Protein AF-K7ADF3-F1 (afdb_monomer)

Foldseek 3Di:
DVLLVVLLVLLVVLCVVVVVQPALVLLSVLVNVLSVVLVVCVVLCPDPVNVVVLLVVLLVLLVVLLVVLVPDPCSVLLVVLSVLVVVLQVVCVVVVHDDDSLSSLSNSLSSLSVSLVCLVCVQVVCCVPPVPRGDDDPLSVVVNVLSVVVNVLSSVVSVQVSCCPVVVDPDCPSVVCVVVVVSVSSVVNSVSSVVSSVVVVVVVVVVD

Nearest PDB structures (foldseek):
  7u8r-assembly1_h  TM=3.986E-01  e=3.528E+00  Sus scrofa
  7xgg-assembly2_D  TM=2.690E-01  e=1.342E+00  synthetic construct
  6wm3-assembly1_3  TM=3.545E-01  e=3.886E+00  Homo sapiens
  7uwa-assembly1_i  TM=3.725E-01  e=9.276E+00  Citrus x limon

Structure (mmCIF, N/CA/C/O backbone):
data_AF-K7ADF3-F1
#
_entry.id   AF-K7ADF3-F1
#
loop_
_atom_site.group_PDB
_atom_site.id
_atom_site.type_symbol
_atom_site.label_atom_id
_atom_site.label_alt_id
_atom_site.label_comp_id
_atom_site.label_asym_id
_atom_site.label_entity_id
_atom_site.label_seq_id
_atom_site.pdbx_PDB_ins_code
_atom_site.Cartn_x
_atom_site.Cartn_y
_atom_site.Cartn_z
_atom_site.occupancy
_atom_site.B_iso_or_equiv
_atom_site.auth_seq_id
_atom_site.auth_comp_id
_atom_site.auth_asym_id
_atom_site.auth_atom_id
_atom_site.pdbx_PDB_model_num
ATOM 1 N N . MET A 1 1 ? -8.440 14.113 -5.138 1.00 63.88 1 MET A N 1
ATOM 2 C CA . MET A 1 1 ? -8.307 15.072 -4.019 1.00 63.88 1 MET A CA 1
ATOM 3 C C . MET A 1 1 ? -9.584 15.290 -3.208 1.00 63.88 1 MET A C 1
ATOM 5 O O . MET A 1 1 ? -9.511 15.210 -1.993 1.00 63.88 1 MET A O 1
ATOM 9 N N . LEU A 1 2 ? -10.753 15.613 -3.792 1.00 83.56 2 LEU A N 1
ATOM 10 C CA . LEU A 1 2 ? -11.965 15.831 -2.970 1.00 83.56 2 LEU A CA 1
ATOM 11 C C . LEU A 1 2 ? -12.416 14.547 -2.250 1.00 83.56 2 LEU A C 1
ATOM 13 O O . LEU A 1 2 ? -12.755 14.582 -1.073 1.00 83.56 2 LEU A O 1
ATOM 17 N N . PHE A 1 3 ? -12.378 13.416 -2.954 1.00 84.12 3 PHE A N 1
ATOM 18 C CA . PHE A 1 3 ? -12.797 12.127 -2.414 1.00 84.12 3 PHE A CA 1
ATOM 19 C C . PHE A 1 3 ? -11.908 11.640 -1.258 1.00 84.12 3 PHE A C 1
ATOM 21 O O . PHE A 1 3 ? -12.444 11.246 -0.226 1.00 84.12 3 PHE A O 1
ATOM 28 N N . GLU A 1 4 ? -10.576 11.723 -1.373 1.00 82.62 4 GLU A N 1
ATOM 29 C CA . GLU A 1 4 ? -9.681 11.320 -0.274 1.00 82.62 4 GLU A CA 1
ATOM 30 C C . GLU A 1 4 ? -9.882 12.193 0.972 1.00 82.62 4 GLU A C 1
ATOM 32 O O . GLU A 1 4 ? -9.962 11.674 2.084 1.00 82.62 4 GLU A O 1
ATOM 37 N N . LYS A 1 5 ? -10.099 13.504 0.794 1.00 86.19 5 LYS A N 1
ATOM 38 C CA . LYS A 1 5 ? -10.436 14.416 1.899 1.00 86.19 5 LYS A CA 1
ATOM 39 C C . LYS A 1 5 ? -11.741 14.033 2.592 1.00 86.19 5 LYS A C 1
ATOM 41 O O . LYS A 1 5 ? -11.804 14.062 3.817 1.00 86.19 5 LYS A O 1
ATOM 46 N N . ILE A 1 6 ? -12.773 13.657 1.830 1.00 88.12 6 ILE A N 1
ATOM 47 C CA . ILE A 1 6 ? -14.045 13.172 2.390 1.00 88.12 6 ILE A CA 1
ATOM 48 C C . ILE A 1 6 ? -13.822 11.864 3.156 1.00 88.12 6 ILE A C 1
ATOM 50 O O . ILE A 1 6 ? -14.335 11.713 4.262 1.00 88.12 6 ILE A O 1
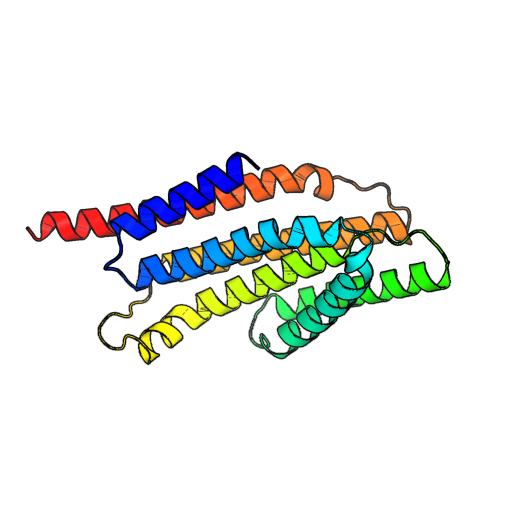ATOM 54 N N . TYR A 1 7 ? -13.031 10.942 2.606 1.00 88.69 7 TYR A N 1
ATOM 55 C CA . TYR A 1 7 ? -12.688 9.685 3.268 1.00 88.69 7 TYR A CA 1
ATOM 56 C C . TYR A 1 7 ? -11.953 9.915 4.597 1.00 88.69 7 TYR A C 1
ATOM 58 O O . TYR A 1 7 ? -12.350 9.367 5.624 1.00 88.69 7 TYR A O 1
ATOM 66 N N . LEU A 1 8 ? -10.930 10.773 4.614 1.00 89.38 8 LEU A N 1
ATOM 67 C CA . LEU A 1 8 ? -10.202 11.131 5.833 1.00 89.38 8 LEU A CA 1
ATOM 68 C C . LEU A 1 8 ? -11.095 11.851 6.851 1.00 89.38 8 LEU A C 1
ATOM 70 O O . LEU A 1 8 ? -11.026 11.545 8.041 1.00 89.38 8 LEU A O 1
ATOM 74 N N . ALA A 1 9 ? -11.965 12.759 6.401 1.00 90.50 9 ALA A N 1
ATOM 75 C CA . ALA A 1 9 ? -12.929 13.429 7.270 1.00 90.50 9 ALA A CA 1
ATOM 76 C C . ALA A 1 9 ? -13.917 12.434 7.897 1.00 90.50 9 ALA A C 1
ATOM 78 O O . ALA A 1 9 ? -14.196 12.518 9.092 1.00 90.50 9 ALA A O 1
ATOM 79 N N . LEU A 1 10 ? -14.396 11.456 7.122 1.00 92.69 10 LEU A N 1
ATOM 80 C CA . LEU A 1 10 ? -15.260 10.384 7.610 1.00 92.69 10 LEU A CA 1
ATOM 81 C C . LEU A 1 10 ? -14.549 9.534 8.666 1.00 92.69 10 LEU A C 1
ATOM 83 O O . LEU A 1 10 ? -15.097 9.304 9.742 1.00 92.69 10 LEU A O 1
ATOM 87 N N . LEU A 1 11 ? -13.324 9.090 8.377 1.00 91.31 11 LEU A N 1
ATOM 88 C CA . LEU A 1 11 ? -12.507 8.343 9.329 1.00 91.31 11 LEU A CA 1
ATOM 89 C C . LEU A 1 11 ? -12.287 9.141 10.620 1.00 91.31 11 LEU A C 1
ATOM 91 O O . LEU A 1 11 ? -12.466 8.599 11.709 1.00 91.31 11 LEU A O 1
ATOM 95 N N . GLY A 1 12 ? -11.967 10.432 10.508 1.00 90.25 12 GLY A N 1
ATOM 96 C CA . GLY A 1 12 ? -11.811 11.333 11.649 1.00 90.25 12 G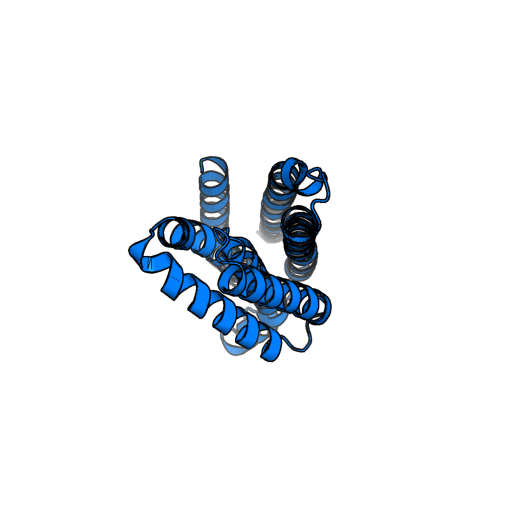LY A CA 1
ATOM 97 C C . GLY A 1 12 ? -13.093 11.466 12.471 1.00 90.25 12 GLY A C 1
ATOM 98 O O . GLY A 1 12 ? -13.055 11.342 13.693 1.00 90.25 12 GLY A O 1
ATOM 99 N N . PHE A 1 13 ? -14.240 11.636 11.813 1.00 91.38 13 PHE A N 1
ATOM 100 C CA . PHE A 1 13 ? -15.541 11.699 12.475 1.00 91.38 13 PHE A CA 1
ATOM 101 C C . PHE A 1 13 ? -15.851 10.417 13.258 1.00 91.38 13 PHE A C 1
ATOM 103 O O . PHE A 1 13 ? -16.200 10.482 14.437 1.00 91.38 13 PHE A O 1
ATOM 110 N N . VAL A 1 14 ? -15.657 9.243 12.646 1.00 90.88 14 VAL A N 1
ATOM 111 C CA . VAL A 1 14 ? -15.856 7.957 13.331 1.00 90.88 14 VAL A CA 1
ATOM 112 C C . VAL A 1 14 ? -14.862 7.800 14.488 1.00 90.88 14 VAL A C 1
ATOM 114 O O . VAL A 1 14 ? -15.259 7.393 15.576 1.00 90.88 14 VAL A O 1
ATOM 117 N N . ALA A 1 15 ? -13.593 8.177 14.317 1.00 91.12 15 ALA A N 1
ATOM 118 C CA . ALA A 1 15 ? -12.607 8.106 15.396 1.00 91.12 15 ALA A CA 1
ATOM 119 C C . ALA A 1 15 ? -13.001 8.964 16.606 1.00 91.12 15 ALA A C 1
ATOM 121 O O . ALA A 1 15 ? -12.841 8.519 17.739 1.00 91.12 15 ALA A O 1
ATOM 122 N N . VAL A 1 16 ? -13.556 10.160 16.383 1.00 91.56 16 VAL A N 1
ATOM 123 C CA . VAL A 1 16 ? -14.045 11.035 17.460 1.00 91.56 16 VAL A CA 1
ATOM 124 C C . VAL A 1 16 ? -15.249 10.415 18.173 1.00 91.56 16 VAL A C 1
ATOM 126 O O . VAL A 1 16 ? -15.272 10.381 19.403 1.00 91.56 16 VAL A O 1
ATOM 129 N N . LEU A 1 17 ? -16.219 9.871 17.429 1.00 90.12 17 LEU A N 1
ATOM 130 C CA . LEU A 1 17 ? -17.393 9.210 18.017 1.00 90.12 17 LEU A CA 1
ATOM 131 C C . LEU A 1 17 ? -17.019 8.008 18.893 1.00 90.12 17 LEU A C 1
ATOM 133 O O . LEU A 1 17 ? -17.638 7.776 19.930 1.00 90.12 17 LEU A O 1
ATOM 137 N N . PHE A 1 18 ? -15.996 7.255 18.489 1.00 90.38 18 PHE A N 1
ATOM 138 C CA . PHE A 1 18 ? -15.556 6.036 19.165 1.00 90.38 18 PHE A CA 1
ATOM 139 C C . PHE A 1 18 ? -14.197 6.192 19.847 1.00 90.38 18 PHE A C 1
ATOM 141 O O . PHE A 1 18 ? -13.483 5.208 20.006 1.00 90.38 18 PHE A O 1
ATOM 148 N N . ILE A 1 19 ? -13.842 7.395 20.310 1.00 88.25 19 ILE A N 1
ATOM 149 C CA . ILE A 1 19 ? -12.509 7.686 20.872 1.00 88.25 19 ILE A CA 1
ATOM 150 C C . ILE A 1 19 ? -12.116 6.779 22.053 1.00 88.25 19 ILE A C 1
ATOM 152 O O . ILE A 1 19 ? -10.936 6.581 22.328 1.00 88.25 19 ILE A O 1
ATOM 156 N N . ARG A 1 20 ? -13.108 6.207 22.749 1.00 87.44 20 ARG A N 1
ATOM 157 C CA . ARG A 1 20 ? -12.916 5.261 23.860 1.00 87.44 20 ARG A CA 1
ATOM 158 C C . ARG A 1 20 ? -12.750 3.802 23.414 1.00 87.44 20 ARG A C 1
ATOM 160 O O . ARG A 1 20 ? -12.335 2.982 24.224 1.00 87.44 20 ARG A O 1
ATOM 167 N N . ASP A 1 21 ? -13.076 3.459 22.167 1.00 90.75 21 ASP A N 1
ATOM 168 C CA . ASP A 1 21 ? -12.886 2.115 21.615 1.00 90.75 21 ASP A CA 1
ATOM 169 C C . ASP A 1 21 ? -11.530 2.023 20.908 1.00 90.75 21 ASP A C 1
ATOM 171 O O . ASP A 1 21 ? -11.392 2.300 19.713 1.00 90.75 21 ASP A O 1
ATOM 175 N N . ILE A 1 22 ? -10.513 1.590 21.656 1.00 91.38 22 ILE A N 1
ATOM 176 C CA . ILE A 1 22 ? -9.141 1.474 21.151 1.00 91.38 22 ILE A CA 1
ATOM 177 C C . ILE A 1 22 ? -9.031 0.541 19.934 1.00 91.38 22 ILE A C 1
ATOM 179 O O . ILE A 1 22 ? -8.132 0.697 19.103 1.00 91.38 22 ILE A O 1
ATOM 183 N N . ASN A 1 23 ? -9.950 -0.419 19.784 1.00 92.56 23 ASN A N 1
ATOM 184 C CA . ASN A 1 23 ? -9.909 -1.376 18.685 1.00 92.56 23 ASN A CA 1
ATOM 185 C C . ASN A 1 23 ? -10.346 -0.729 17.376 1.00 92.56 23 ASN A C 1
ATOM 187 O O . ASN A 1 23 ? -9.664 -0.891 16.367 1.00 92.56 23 ASN A O 1
ATOM 191 N N . LEU A 1 24 ? -11.436 0.042 17.395 1.00 92.75 24 LEU A N 1
ATOM 192 C CA . LEU A 1 24 ? -11.869 0.773 16.207 1.00 92.75 24 LEU A CA 1
ATOM 193 C C . LEU A 1 24 ? -10.914 1.930 15.888 1.00 92.75 24 LEU A C 1
ATOM 195 O O . LEU A 1 24 ? -10.526 2.103 14.733 1.00 92.75 24 LEU A O 1
ATOM 199 N N . VAL A 1 25 ? -10.475 2.675 16.907 1.00 93.62 25 VAL A N 1
ATOM 200 C CA . VAL A 1 25 ? -9.533 3.791 16.734 1.00 93.62 25 VAL A CA 1
ATOM 201 C C . VAL A 1 25 ? -8.220 3.315 16.118 1.00 93.62 25 VAL A C 1
ATOM 203 O O . VAL A 1 25 ? -7.739 3.935 15.176 1.00 93.62 25 VAL A O 1
ATOM 206 N N . SER A 1 26 ? -7.655 2.192 16.572 1.00 93.88 26 SER A N 1
ATOM 207 C CA . SER A 1 26 ? -6.409 1.666 15.994 1.00 93.88 26 SER A CA 1
ATOM 208 C C . SER A 1 26 ? -6.551 1.275 14.518 1.00 93.88 26 SER A C 1
ATOM 210 O O . SER A 1 26 ? -5.652 1.568 13.731 1.00 93.88 26 SER A O 1
ATOM 212 N N . ILE A 1 27 ? -7.686 0.697 14.106 1.00 94.50 27 ILE A N 1
ATOM 213 C CA . ILE A 1 27 ? -7.974 0.418 12.686 1.00 94.50 27 ILE A CA 1
ATOM 214 C C . ILE A 1 27 ? -8.036 1.714 11.871 1.00 94.50 27 ILE A C 1
ATOM 216 O O . ILE A 1 27 ? -7.469 1.796 10.775 1.00 94.50 27 ILE A O 1
ATOM 220 N N . ILE A 1 28 ? -8.708 2.734 12.409 1.00 94.44 28 ILE A N 1
ATOM 221 C CA . ILE A 1 28 ? -8.820 4.037 11.756 1.00 94.44 28 ILE A CA 1
ATOM 222 C C . ILE A 1 28 ? -7.444 4.690 11.628 1.00 94.44 28 ILE A C 1
ATOM 224 O O . ILE A 1 28 ? -7.113 5.178 10.553 1.00 94.44 28 ILE A O 1
ATOM 228 N N . VAL A 1 29 ? -6.614 4.644 12.673 1.00 95.00 29 VAL A N 1
ATOM 229 C CA . VAL A 1 29 ? -5.247 5.182 12.650 1.00 95.00 29 VAL A CA 1
ATOM 230 C C . VAL A 1 29 ? -4.405 4.490 11.581 1.00 95.00 29 VAL A C 1
ATOM 232 O O . VAL A 1 29 ? -3.752 5.180 10.800 1.00 95.00 29 VAL A O 1
ATOM 235 N N . ILE A 1 30 ? -4.448 3.155 11.484 1.00 95.19 30 ILE A N 1
ATOM 236 C CA . ILE A 1 30 ? -3.725 2.405 10.442 1.00 95.19 30 ILE A CA 1
ATOM 237 C C . ILE A 1 30 ? -4.173 2.864 9.044 1.00 95.19 30 ILE A C 1
ATOM 239 O O . ILE A 1 30 ? -3.342 3.184 8.193 1.00 95.19 30 ILE A O 1
ATOM 243 N N . SER A 1 31 ? -5.486 2.951 8.823 1.00 93.56 31 SER A N 1
ATOM 244 C CA . SER A 1 31 ? -6.073 3.306 7.524 1.00 93.56 31 SER A CA 1
ATOM 245 C C . SER A 1 31 ? -5.806 4.765 7.132 1.00 93.56 31 SER A C 1
ATOM 247 O O . SER A 1 31 ? -5.443 5.051 5.991 1.00 93.56 31 SER A O 1
ATOM 249 N N . ALA A 1 32 ? -5.949 5.693 8.081 1.00 93.69 32 ALA A N 1
ATOM 250 C CA . ALA A 1 32 ? -5.690 7.113 7.879 1.00 93.69 32 ALA A CA 1
ATOM 251 C C . ALA A 1 32 ? -4.201 7.375 7.634 1.00 93.69 32 ALA A C 1
ATOM 253 O O . ALA A 1 32 ? -3.864 8.130 6.729 1.00 93.69 32 ALA A O 1
ATOM 254 N N . THR A 1 33 ? -3.309 6.707 8.374 1.00 94.38 33 THR A N 1
ATOM 255 C CA . THR A 1 33 ? -1.855 6.834 8.181 1.00 94.38 33 THR A CA 1
ATOM 256 C C . THR A 1 33 ? -1.444 6.407 6.776 1.00 94.38 33 THR A C 1
ATOM 258 O O . THR A 1 33 ? -0.642 7.089 6.143 1.00 94.38 33 THR A O 1
ATOM 261 N N . ALA A 1 34 ? -2.012 5.320 6.250 1.00 92.88 34 ALA A N 1
ATOM 262 C CA . ALA A 1 34 ? -1.732 4.869 4.888 1.00 92.88 34 ALA A CA 1
ATOM 263 C C . ALA A 1 34 ? -2.147 5.901 3.833 1.00 92.88 34 ALA A C 1
ATOM 265 O O . ALA A 1 34 ? -1.368 6.232 2.938 1.00 92.88 34 ALA A O 1
ATOM 266 N N . ASN A 1 35 ? -3.363 6.434 3.966 1.00 90.94 35 ASN A N 1
ATOM 267 C CA . ASN A 1 35 ? -3.904 7.410 3.031 1.00 90.94 35 ASN A CA 1
ATOM 268 C C . ASN A 1 35 ? -3.128 8.741 3.104 1.00 90.94 35 ASN A C 1
ATOM 270 O O . ASN A 1 35 ? -2.630 9.212 2.082 1.00 90.94 35 ASN A O 1
ATOM 274 N N . LEU A 1 36 ? -2.881 9.258 4.312 1.00 91.62 36 LEU A N 1
ATOM 275 C CA . LEU A 1 36 ? -2.043 10.441 4.537 1.00 91.62 36 LEU A CA 1
ATOM 276 C C . LEU A 1 36 ? -0.620 10.259 4.001 1.00 91.62 36 LEU A C 1
ATOM 278 O O . LEU A 1 36 ? -0.081 11.178 3.395 1.00 91.62 36 LEU A O 1
ATOM 282 N N . SER A 1 37 ? -0.012 9.081 4.171 1.00 92.38 37 SER A N 1
ATOM 283 C CA . SER A 1 37 ? 1.321 8.808 3.613 1.00 92.38 37 SER A CA 1
ATOM 284 C C . SER A 1 37 ? 1.318 8.959 2.095 1.00 92.38 37 SER A C 1
ATOM 286 O O . SER A 1 37 ? 2.223 9.577 1.544 1.00 92.38 37 SER A O 1
ATOM 288 N N . SER A 1 38 ? 0.291 8.444 1.410 1.00 87.69 38 SER A N 1
ATOM 289 C CA . SER A 1 38 ? 0.190 8.595 -0.044 1.00 87.69 38 SER A CA 1
ATOM 290 C C . SER A 1 38 ? 0.019 10.059 -0.469 1.00 87.69 38 SER A C 1
ATOM 292 O O . SER A 1 38 ? 0.708 10.508 -1.383 1.00 87.69 38 SER A O 1
ATOM 294 N N . GLU A 1 39 ? -0.803 10.839 0.237 1.00 87.88 39 GLU A N 1
ATOM 295 C CA . GLU A 1 39 ? -0.999 12.259 -0.079 1.00 87.88 39 GLU A CA 1
ATOM 296 C C . GLU A 1 39 ? 0.253 13.103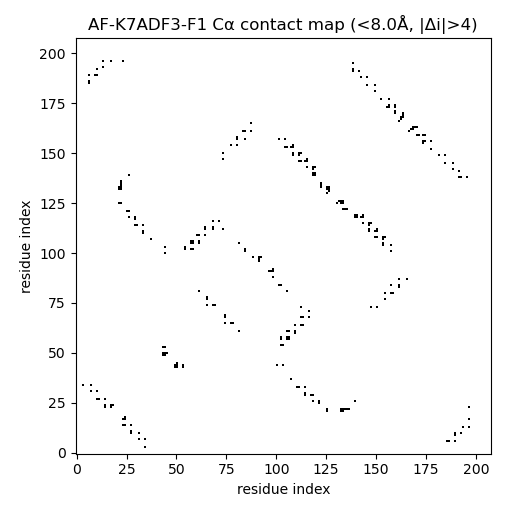 0.189 1.00 87.88 39 GLU A C 1
ATOM 298 O O . GLU A 1 39 ? 0.590 13.974 -0.610 1.00 87.88 39 GLU A O 1
ATOM 303 N N . LEU A 1 40 ? 0.968 12.834 1.285 1.00 90.31 40 LEU A N 1
ATOM 304 C CA . LEU A 1 40 ? 2.167 13.582 1.671 1.00 90.31 40 LEU A CA 1
ATOM 305 C C . LEU A 1 40 ? 3.382 13.240 0.803 1.00 90.31 40 LEU A C 1
ATOM 307 O O . LEU A 1 40 ? 4.217 14.106 0.548 1.00 90.31 40 LEU A O 1
ATOM 311 N N . LEU A 1 41 ? 3.495 11.990 0.347 1.00 91.06 41 LEU A N 1
ATOM 312 C CA . LEU A 1 41 ? 4.627 11.546 -0.469 1.00 91.06 41 LEU A CA 1
ATOM 313 C C . LEU A 1 41 ? 4.468 11.934 -1.944 1.00 91.06 41 LEU A C 1
ATOM 315 O O . LEU A 1 41 ? 5.475 12.153 -2.613 1.00 91.06 41 LEU A O 1
ATOM 319 N N . TYR A 1 42 ? 3.242 12.071 -2.460 1.00 90.19 42 TYR A N 1
ATOM 320 C CA . TYR A 1 42 ? 3.008 12.370 -3.878 1.00 90.19 42 TYR A CA 1
ATOM 321 C C . TYR A 1 42 ? 3.667 13.679 -4.376 1.00 90.19 42 TYR A C 1
ATOM 323 O O . TYR A 1 42 ? 4.326 13.644 -5.419 1.00 90.19 42 TYR A O 1
ATOM 331 N N . PRO A 1 43 ? 3.615 14.816 -3.650 1.00 90.69 43 PRO A N 1
ATOM 332 C CA . PRO A 1 43 ? 4.346 16.025 -4.040 1.00 90.69 43 PRO A CA 1
ATOM 333 C C . PRO A 1 43 ? 5.865 15.818 -4.142 1.00 90.69 43 PRO A C 1
ATOM 335 O O . PRO A 1 43 ? 6.513 16.407 -5.006 1.00 90.69 43 PRO A O 1
ATOM 338 N N . LEU A 1 44 ? 6.436 14.955 -3.295 1.00 89.56 44 LEU A N 1
ATOM 339 C CA . LEU A 1 44 ? 7.869 14.640 -3.308 1.00 89.56 44 LEU A CA 1
ATOM 340 C C . LEU A 1 44 ? 8.263 13.777 -4.512 1.00 89.56 44 LEU A C 1
ATOM 342 O O . LEU A 1 44 ? 9.396 13.856 -4.974 1.00 89.56 44 LEU A O 1
ATOM 346 N N . VAL A 1 45 ? 7.333 12.973 -5.031 1.00 87.94 45 VAL A N 1
ATOM 347 C CA . VAL A 1 45 ? 7.530 12.131 -6.224 1.00 87.94 45 VAL A CA 1
ATOM 348 C C . VAL A 1 45 ? 7.627 12.975 -7.489 1.00 87.94 45 VAL A C 1
ATOM 350 O O . VAL A 1 45 ? 8.440 12.669 -8.357 1.00 87.94 45 VAL A O 1
ATOM 353 N N . ILE A 1 46 ? 6.803 14.022 -7.592 1.00 88.38 46 ILE A N 1
ATOM 354 C CA . ILE A 1 46 ? 6.781 14.922 -8.755 1.00 88.38 46 ILE A CA 1
ATOM 355 C C . ILE A 1 46 ? 7.957 15.909 -8.715 1.00 88.38 46 ILE A C 1
ATOM 357 O O . ILE A 1 46 ? 8.392 16.399 -9.753 1.00 88.38 46 ILE A O 1
ATOM 361 N N . SER A 1 47 ? 8.487 16.206 -7.527 1.00 88.25 47 SER A N 1
ATOM 362 C CA . SER A 1 47 ? 9.625 17.110 -7.376 1.00 88.25 47 SER A CA 1
ATOM 363 C C . SER A 1 47 ? 10.916 16.493 -7.923 1.00 88.25 47 SER A C 1
ATOM 365 O O . SER A 1 47 ? 11.470 15.563 -7.335 1.00 88.25 47 SER A O 1
ATOM 367 N N . GLU A 1 48 ? 11.450 17.070 -9.003 1.00 84.69 48 GLU A N 1
ATOM 368 C CA . GLU A 1 48 ? 12.704 16.625 -9.636 1.00 84.69 48 GLU A CA 1
ATOM 369 C C . GLU A 1 48 ? 13.884 16.588 -8.651 1.00 84.69 48 GLU A C 1
ATOM 371 O O . GLU A 1 48 ? 14.711 15.678 -8.696 1.00 84.69 48 GLU A O 1
ATOM 376 N N . HIS A 1 49 ? 13.930 17.532 -7.702 1.00 86.94 49 HIS A N 1
ATOM 377 C CA . HIS A 1 49 ? 14.987 17.612 -6.691 1.00 86.94 49 HIS A CA 1
ATOM 378 C C . HIS A 1 49 ? 15.049 16.384 -5.773 1.00 86.94 49 HIS A C 1
ATOM 380 O O . HIS A 1 49 ? 16.137 15.978 -5.365 1.00 86.94 49 HIS A O 1
ATOM 386 N N . PHE A 1 50 ? 13.903 15.787 -5.437 1.00 86.69 50 PHE A N 1
ATOM 387 C CA . PHE A 1 50 ? 13.826 14.663 -4.497 1.00 86.69 50 PHE A CA 1
ATOM 388 C C . PHE A 1 50 ? 13.638 13.311 -5.183 1.00 86.69 50 PHE A C 1
ATOM 390 O O . PHE A 1 50 ? 13.793 12.274 -4.534 1.00 86.69 50 PHE A O 1
ATOM 397 N N . GLN A 1 51 ? 13.348 13.299 -6.484 1.00 87.31 51 GLN A N 1
ATOM 398 C CA . GLN A 1 51 ? 12.937 12.107 -7.218 1.00 87.31 51 GLN A CA 1
ATOM 399 C C . GLN A 1 51 ? 13.946 10.953 -7.115 1.00 87.31 51 GLN A C 1
ATOM 401 O O . GLN A 1 51 ? 13.555 9.819 -6.835 1.00 87.31 51 GLN A O 1
ATOM 406 N N . LEU A 1 52 ? 15.246 11.220 -7.301 1.00 88.38 52 LEU A N 1
ATOM 407 C CA . LEU A 1 52 ? 16.279 10.178 -7.227 1.00 88.38 52 LEU A CA 1
ATOM 408 C C . LEU A 1 52 ? 16.393 9.596 -5.812 1.00 88.38 52 LEU A C 1
ATOM 410 O O . LEU A 1 52 ? 16.378 8.377 -5.637 1.00 88.38 52 LEU A O 1
ATOM 414 N N . THR A 1 53 ? 16.471 10.467 -4.806 1.00 91.44 53 THR A N 1
ATOM 415 C CA . THR A 1 53 ? 16.565 10.073 -3.397 1.00 91.44 53 THR A CA 1
ATOM 416 C C . THR A 1 53 ? 15.353 9.245 -2.990 1.00 91.44 53 THR A C 1
ATOM 418 O O . THR A 1 53 ? 15.501 8.164 -2.421 1.00 91.44 53 THR A O 1
ATOM 421 N N . LEU A 1 54 ? 14.148 9.699 -3.342 1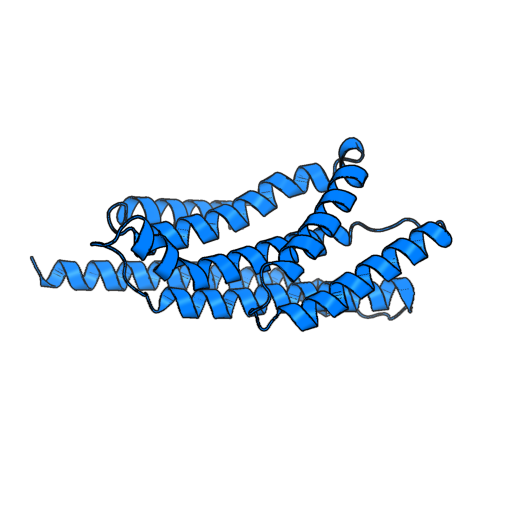.00 92.56 54 LEU A N 1
ATOM 422 C CA . LEU A 1 54 ? 12.909 9.002 -3.019 1.00 92.56 54 LEU A CA 1
ATOM 423 C C . LEU A 1 54 ? 12.811 7.650 -3.729 1.00 92.56 54 LEU A C 1
ATOM 425 O O . LEU A 1 54 ? 12.380 6.677 -3.115 1.00 92.56 54 LEU A O 1
ATOM 429 N N . LYS A 1 55 ? 13.254 7.554 -4.986 1.00 92.94 55 LYS A N 1
ATOM 430 C CA . LYS A 1 55 ? 13.319 6.290 -5.731 1.00 92.94 55 LYS A CA 1
ATOM 431 C C . LYS A 1 55 ? 14.209 5.267 -5.025 1.00 92.94 55 LYS A C 1
ATOM 433 O O . LYS A 1 55 ? 13.776 4.138 -4.802 1.00 92.94 55 LYS A O 1
ATOM 438 N N . VAL A 1 56 ? 15.425 5.658 -4.636 1.00 93.38 56 VAL A N 1
ATOM 439 C CA . VAL A 1 56 ? 16.358 4.770 -3.921 1.00 93.38 56 VAL A CA 1
ATOM 440 C C . VAL A 1 56 ? 15.773 4.343 -2.575 1.00 93.38 56 VAL A C 1
ATOM 442 O O . VAL A 1 56 ? 15.719 3.149 -2.284 1.00 93.38 56 VAL A O 1
ATOM 445 N N . LEU A 1 57 ? 15.264 5.296 -1.787 1.00 95.31 57 LEU A N 1
ATOM 446 C CA . LEU A 1 57 ? 14.622 5.004 -0.503 1.00 95.31 57 LEU A CA 1
ATOM 447 C C . LEU A 1 57 ? 13.416 4.076 -0.661 1.00 95.31 57 LEU A C 1
ATOM 449 O O . LEU A 1 57 ? 13.235 3.177 0.154 1.00 95.31 57 LEU A O 1
ATOM 453 N N . THR A 1 58 ? 12.630 4.244 -1.723 1.00 95.81 58 THR A N 1
ATOM 454 C CA . THR A 1 58 ? 11.472 3.394 -2.014 1.00 95.81 58 THR A CA 1
ATOM 455 C C . THR A 1 58 ? 11.889 1.947 -2.240 1.00 95.81 58 THR A C 1
ATOM 457 O O . THR A 1 58 ? 11.320 1.050 -1.625 1.00 95.81 58 THR A O 1
ATOM 460 N N . TYR A 1 59 ? 12.894 1.695 -3.081 1.00 95.88 59 TYR A N 1
ATOM 461 C CA . TYR A 1 59 ? 13.347 0.326 -3.334 1.00 95.88 59 TYR A CA 1
ATOM 462 C C . TYR A 1 59 ? 14.029 -0.298 -2.110 1.00 95.88 59 TYR A C 1
ATOM 464 O O . TYR A 1 59 ? 13.797 -1.471 -1.823 1.00 95.88 59 TYR A O 1
ATOM 47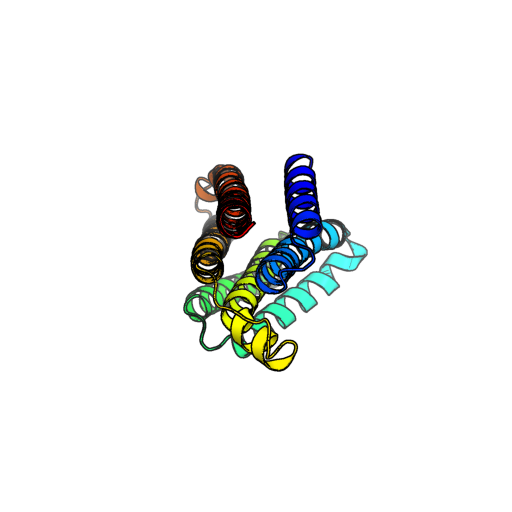2 N N . LEU A 1 60 ? 14.796 0.476 -1.334 1.00 96.56 60 LEU A N 1
ATOM 473 C CA . LEU A 1 60 ? 15.350 0.005 -0.060 1.00 96.56 60 LEU A CA 1
ATOM 474 C C . LEU A 1 60 ? 14.241 -0.356 0.938 1.00 96.56 60 LEU A C 1
ATOM 476 O O . LEU A 1 60 ? 14.285 -1.425 1.550 1.00 96.56 60 LEU A O 1
ATOM 480 N N . ALA A 1 61 ? 13.223 0.498 1.064 1.00 96.31 61 ALA A N 1
ATOM 481 C CA . ALA A 1 61 ? 12.062 0.247 1.907 1.00 96.31 61 ALA A CA 1
ATOM 482 C C . ALA A 1 61 ? 11.275 -0.980 1.431 1.00 96.31 61 ALA A C 1
ATOM 484 O O . ALA A 1 61 ? 10.869 -1.791 2.262 1.00 96.31 61 ALA A O 1
ATOM 485 N N . ALA A 1 62 ? 11.103 -1.171 0.122 1.00 96.56 62 ALA A N 1
ATOM 486 C CA . ALA A 1 62 ? 10.452 -2.349 -0.443 1.00 96.56 62 ALA A CA 1
ATOM 487 C C . ALA A 1 62 ? 11.225 -3.631 -0.092 1.00 96.56 62 ALA A C 1
ATOM 489 O O . ALA A 1 62 ? 10.635 -4.573 0.436 1.00 96.56 62 ALA A O 1
ATOM 490 N N . CYS A 1 63 ? 12.548 -3.650 -0.288 1.00 95.94 63 CYS A N 1
ATOM 491 C CA . CYS A 1 63 ? 13.402 -4.781 0.084 1.00 95.94 63 CYS A CA 1
ATOM 492 C C . CYS A 1 63 ? 13.331 -5.088 1.588 1.00 95.94 63 CYS A C 1
ATOM 494 O O . CYS A 1 63 ? 13.138 -6.240 1.977 1.00 95.94 63 CYS A O 1
ATOM 496 N N . TYR A 1 64 ? 13.422 -4.060 2.437 1.00 96.31 64 TYR A N 1
ATOM 497 C CA . TYR A 1 64 ? 13.281 -4.209 3.887 1.00 96.31 64 TYR A CA 1
ATOM 498 C C . TYR A 1 64 ? 11.909 -4.775 4.276 1.00 96.31 64 TYR A C 1
ATOM 500 O O . TYR A 1 64 ? 11.817 -5.693 5.091 1.00 96.31 64 TYR A O 1
ATOM 508 N N . SER A 1 65 ? 10.840 -4.269 3.663 1.00 95.50 65 SER A N 1
ATOM 509 C CA . SER A 1 65 ? 9.467 -4.704 3.938 1.00 95.50 65 SER A CA 1
ATOM 510 C C . SER A 1 65 ? 9.251 -6.157 3.519 1.00 95.50 65 SER A C 1
ATOM 512 O O . SER A 1 65 ? 8.686 -6.936 4.278 1.00 95.50 65 SER A O 1
ATOM 514 N N . LEU A 1 66 ? 9.768 -6.558 2.357 1.00 95.12 66 LEU A N 1
ATOM 515 C CA . LEU A 1 66 ? 9.704 -7.938 1.869 1.00 95.12 66 LEU A CA 1
ATOM 516 C C . LEU A 1 66 ? 10.509 -8.921 2.725 1.00 95.12 66 LEU A C 1
ATOM 518 O O . LEU A 1 66 ? 10.144 -10.094 2.820 1.00 95.12 66 LEU A O 1
ATOM 522 N N . TYR A 1 67 ? 11.587 -8.457 3.357 1.00 93.69 67 TYR A N 1
ATOM 523 C CA . TYR A 1 67 ? 12.317 -9.236 4.352 1.00 93.69 67 TYR A CA 1
ATOM 524 C C . TYR A 1 67 ? 11.529 -9.357 5.662 1.00 93.69 67 TYR A C 1
ATOM 526 O O . TYR A 1 67 ? 11.414 -10.448 6.218 1.00 93.69 67 TYR A O 1
ATOM 534 N N . LYS A 1 68 ? 10.970 -8.244 6.156 1.00 93.50 68 LYS A N 1
ATOM 535 C CA . LYS A 1 68 ? 10.330 -8.186 7.474 1.00 93.50 68 LYS A CA 1
ATOM 536 C C . LYS A 1 68 ? 8.950 -8.839 7.508 1.00 93.50 68 LYS A C 1
ATOM 538 O O . LYS A 1 68 ? 8.614 -9.485 8.497 1.00 93.50 68 LYS A O 1
ATOM 543 N N . VAL A 1 69 ? 8.161 -8.678 6.451 1.00 90.31 69 VAL A N 1
ATOM 544 C CA . VAL A 1 69 ? 6.799 -9.210 6.335 1.00 90.31 69 VAL A CA 1
ATOM 545 C C . VAL A 1 69 ? 6.843 -10.588 5.651 1.00 90.31 69 VAL A C 1
ATOM 547 O O . VAL A 1 69 ? 6.228 -10.821 4.612 1.00 90.31 69 VAL A O 1
ATOM 550 N N . SER A 1 70 ? 7.640 -11.504 6.212 1.00 81.19 70 SER A N 1
ATOM 551 C CA . SER A 1 70 ? 7.952 -12.813 5.615 1.00 81.19 70 SER A CA 1
ATOM 552 C C . SER A 1 70 ? 6.750 -13.765 5.526 1.00 81.19 70 SER A C 1
ATOM 554 O O . SER A 1 70 ? 6.672 -14.575 4.603 1.00 81.19 70 SER A O 1
ATOM 556 N N . GLU A 1 71 ? 5.819 -13.645 6.470 1.00 83.50 71 GLU A N 1
ATOM 557 C CA . GLU A 1 71 ? 4.659 -14.530 6.655 1.00 83.50 71 GLU A CA 1
ATOM 558 C C . GLU A 1 71 ? 3.463 -14.170 5.759 1.00 83.50 71 GLU A C 1
ATOM 560 O O . GLU A 1 71 ? 2.473 -14.896 5.690 1.00 83.50 71 GLU A O 1
ATOM 565 N N . ASP A 1 72 ? 3.533 -13.037 5.065 1.00 88.75 72 ASP A N 1
ATOM 566 C CA . ASP A 1 72 ? 2.425 -12.506 4.286 1.00 88.75 72 ASP A CA 1
ATOM 567 C C . ASP A 1 72 ? 2.304 -13.201 2.920 1.00 88.75 72 ASP A C 1
ATOM 569 O O . ASP A 1 72 ? 3.264 -13.294 2.153 1.00 88.75 72 ASP A O 1
ATOM 573 N N . SER A 1 73 ? 1.097 -13.671 2.582 1.00 90.56 73 SER A N 1
ATOM 574 C CA . SER A 1 73 ? 0.861 -14.413 1.335 1.00 90.56 73 SER A CA 1
ATOM 575 C C . SER A 1 73 ? 1.132 -13.608 0.056 1.00 90.56 73 SER A C 1
ATOM 577 O O . SER A 1 73 ? 1.440 -14.200 -0.977 1.00 90.56 73 SER A O 1
ATOM 579 N N . MET A 1 74 ? 1.085 -12.272 0.109 1.00 92.88 74 MET A N 1
ATOM 580 C CA . MET A 1 74 ? 1.387 -11.395 -1.027 1.00 92.88 74 MET A CA 1
ATOM 581 C C . MET A 1 74 ? 2.876 -11.089 -1.167 1.00 92.88 74 MET A C 1
ATOM 583 O O . MET A 1 74 ? 3.275 -10.446 -2.142 1.00 92.88 74 MET A O 1
ATOM 587 N N . ARG A 1 75 ? 3.719 -11.575 -0.250 1.00 93.50 75 ARG A N 1
ATOM 588 C CA . ARG A 1 75 ? 5.166 -11.361 -0.290 1.00 93.50 75 ARG A CA 1
ATOM 589 C C . ARG A 1 75 ? 5.786 -11.893 -1.572 1.00 93.50 75 ARG A C 1
ATOM 591 O O . ARG A 1 75 ? 6.425 -11.131 -2.283 1.00 93.50 75 ARG A O 1
ATOM 598 N N . TRP A 1 76 ? 5.601 -13.175 -1.882 1.00 93.44 76 TRP A N 1
ATOM 599 C CA . TRP A 1 76 ? 6.240 -13.801 -3.046 1.00 93.44 76 TRP A CA 1
ATOM 600 C C . TRP A 1 76 ? 5.814 -13.173 -4.380 1.00 93.44 76 TRP A C 1
ATOM 602 O O . TRP A 1 76 ? 6.706 -12.789 -5.139 1.00 93.44 76 TRP A O 1
ATOM 612 N N . PRO A 1 77 ? 4.508 -12.968 -4.656 1.00 95.75 77 PRO A N 1
ATOM 613 C CA . PRO A 1 77 ? 4.081 -12.208 -5.830 1.00 95.75 77 PRO A CA 1
ATOM 614 C C . PRO A 1 77 ? 4.716 -10.815 -5.888 1.00 95.75 77 PRO A C 1
ATOM 616 O O . PRO A 1 77 ? 5.190 -10.385 -6.938 1.00 95.75 77 PRO A O 1
ATOM 619 N N . THR A 1 78 ? 4.813 -10.131 -4.744 1.00 96.00 78 THR A N 1
ATOM 620 C CA . THR A 1 78 ? 5.444 -8.810 -4.683 1.00 96.00 78 THR A CA 1
ATOM 621 C C . THR A 1 78 ? 6.940 -8.867 -4.975 1.00 96.00 78 THR A C 1
ATOM 623 O O . THR A 1 78 ? 7.426 -8.014 -5.709 1.00 96.00 78 THR A O 1
ATOM 626 N N . VAL A 1 79 ? 7.675 -9.851 -4.446 1.00 96.31 79 VAL A N 1
ATOM 627 C CA . VAL A 1 79 ? 9.111 -10.028 -4.726 1.00 96.31 79 VAL A CA 1
ATOM 628 C C . VAL A 1 79 ? 9.341 -10.104 -6.231 1.00 96.31 79 VAL A C 1
ATOM 630 O O . VAL A 1 79 ? 10.202 -9.399 -6.748 1.00 96.31 79 VAL A O 1
ATOM 633 N N . VAL A 1 80 ? 8.541 -10.908 -6.937 1.00 96.56 80 VAL A N 1
ATOM 634 C CA . VAL A 1 80 ? 8.649 -11.067 -8.393 1.00 96.56 80 VAL A CA 1
ATOM 635 C C . VAL A 1 80 ? 8.397 -9.741 -9.110 1.00 96.56 80 VAL A C 1
ATOM 637 O O . VAL A 1 80 ? 9.195 -9.336 -9.954 1.00 96.56 80 VAL A O 1
ATOM 640 N N . VAL A 1 81 ? 7.329 -9.026 -8.746 1.00 96.88 81 VAL A N 1
ATOM 641 C CA . VAL A 1 81 ? 6.984 -7.742 -9.376 1.00 96.88 81 VAL A CA 1
ATOM 642 C C . VAL A 1 81 ? 8.040 -6.669 -9.094 1.00 96.88 81 VAL A C 1
ATOM 644 O O . VAL A 1 81 ? 8.452 -5.965 -10.013 1.00 96.88 81 VAL A O 1
ATOM 647 N N . VAL A 1 82 ? 8.525 -6.554 -7.854 1.00 96.62 82 VAL A N 1
ATOM 648 C CA . VAL A 1 82 ? 9.563 -5.580 -7.470 1.00 96.62 82 VAL A CA 1
ATOM 649 C C . VAL A 1 82 ? 10.895 -5.899 -8.147 1.00 96.62 82 VAL A C 1
ATOM 651 O O . VAL A 1 82 ? 11.555 -4.982 -8.633 1.00 96.62 82 VAL A O 1
ATOM 654 N N . ALA A 1 83 ? 11.271 -7.177 -8.252 1.00 96.12 83 ALA A N 1
ATOM 655 C CA . ALA A 1 83 ? 12.448 -7.594 -9.010 1.00 96.12 83 ALA A CA 1
ATOM 656 C C . ALA A 1 83 ? 12.318 -7.230 -10.499 1.00 96.12 83 ALA A C 1
ATOM 658 O O . ALA A 1 83 ? 13.262 -6.699 -11.083 1.00 96.12 83 ALA A O 1
ATOM 659 N N . GLY A 1 84 ? 11.136 -7.428 -11.094 1.00 95.69 84 GLY A N 1
ATOM 660 C CA . GLY A 1 84 ? 10.837 -6.989 -12.459 1.00 95.69 84 GLY A CA 1
ATOM 661 C C . GLY A 1 84 ? 10.937 -5.470 -12.635 1.00 95.69 84 GLY A C 1
ATOM 662 O O . GLY A 1 84 ? 11.508 -4.999 -13.620 1.00 95.69 84 GLY A O 1
ATOM 663 N N . CYS A 1 85 ? 10.460 -4.693 -11.657 1.00 95.50 85 CYS A N 1
ATOM 664 C CA . CYS A 1 85 ? 10.608 -3.236 -11.652 1.00 95.50 85 CYS A CA 1
ATOM 665 C C . CYS A 1 85 ? 12.086 -2.831 -11.606 1.00 95.50 85 CYS A C 1
ATOM 667 O O . CYS A 1 85 ? 12.519 -2.039 -12.435 1.00 95.50 85 CYS A O 1
ATOM 669 N N . LEU A 1 86 ? 12.882 -3.417 -10.705 1.00 94.50 86 LEU A N 1
ATOM 670 C CA . LEU A 1 86 ? 14.322 -3.151 -10.610 1.00 94.50 86 LEU A CA 1
ATOM 671 C C . LEU A 1 86 ? 15.062 -3.496 -11.907 1.00 94.50 86 LEU A C 1
ATOM 673 O O . LEU A 1 86 ? 15.856 -2.690 -12.387 1.00 94.50 86 LEU A O 1
ATOM 677 N N . ALA A 1 87 ? 14.778 -4.656 -12.504 1.00 94.06 87 ALA A N 1
ATOM 678 C CA . ALA A 1 87 ? 15.360 -5.050 -13.785 1.00 94.06 87 ALA A CA 1
ATOM 679 C C . ALA A 1 87 ? 15.009 -4.049 -14.898 1.00 94.06 87 ALA A C 1
ATOM 681 O O . ALA A 1 87 ? 15.868 -3.680 -15.698 1.00 94.06 87 ALA A O 1
ATOM 682 N N . THR A 1 88 ? 13.768 -3.560 -14.907 1.00 93.12 88 THR A N 1
ATOM 683 C CA . THR A 1 88 ? 13.297 -2.563 -15.874 1.00 93.12 88 THR A CA 1
ATOM 684 C C . THR A 1 88 ? 13.977 -1.202 -15.676 1.00 93.12 88 THR A C 1
ATOM 686 O O . THR A 1 88 ? 14.380 -0.563 -16.644 1.00 93.12 88 THR A O 1
ATOM 689 N N . GLU A 1 89 ? 14.177 -0.769 -14.430 1.00 91.88 89 GLU A N 1
ATOM 690 C CA . GLU A 1 89 ? 14.909 0.466 -14.119 1.00 91.88 89 GLU A CA 1
ATOM 691 C C . GLU A 1 89 ? 16.374 0.393 -14.556 1.00 91.88 89 GLU A C 1
ATOM 693 O O . GLU A 1 89 ? 16.906 1.355 -15.113 1.00 91.88 89 GLU A O 1
ATOM 698 N N . ILE A 1 90 ? 17.025 -0.753 -14.331 1.00 91.75 90 ILE A N 1
ATOM 699 C CA . ILE A 1 90 ? 18.395 -1.005 -14.796 1.00 91.75 90 ILE A CA 1
ATOM 700 C C . ILE A 1 90 ? 18.435 -0.975 -16.325 1.00 91.75 90 ILE A C 1
ATOM 702 O O . ILE A 1 90 ? 19.315 -0.331 -16.896 1.00 91.75 90 ILE A O 1
ATOM 706 N N . TYR A 1 91 ? 17.470 -1.618 -16.987 1.00 91.94 91 TYR A N 1
ATOM 707 C CA . TYR A 1 91 ? 17.350 -1.593 -18.442 1.00 91.94 91 TYR A CA 1
ATOM 708 C C . TYR A 1 91 ? 17.266 -0.157 -18.974 1.00 91.94 91 TYR A C 1
ATOM 710 O O . TYR A 1 91 ? 18.085 0.211 -19.814 1.00 91.94 91 TYR A O 1
ATOM 718 N N . TRP A 1 92 ? 16.368 0.680 -18.440 1.00 92.12 92 TRP A N 1
ATOM 719 C CA . TRP A 1 92 ? 16.234 2.074 -18.882 1.00 92.12 92 TRP A CA 1
ATOM 720 C C . TRP A 1 92 ? 17.477 2.916 -18.614 1.00 92.12 92 TRP A C 1
ATOM 722 O O . TRP A 1 92 ? 17.839 3.754 -19.444 1.00 92.12 92 TRP A O 1
ATOM 732 N N . TYR A 1 93 ? 18.147 2.680 -17.484 1.00 89.56 93 TYR A N 1
ATOM 733 C CA . TYR A 1 93 ? 19.406 3.342 -17.164 1.00 89.56 93 TYR A CA 1
ATOM 734 C C . TYR A 1 93 ? 20.491 3.011 -18.199 1.00 89.56 93 TYR A C 1
ATOM 736 O O . TYR A 1 93 ? 21.147 3.914 -18.719 1.00 89.56 93 TYR A O 1
ATOM 744 N N . VAL A 1 94 ? 20.638 1.731 -18.556 1.00 92.88 94 VAL A N 1
ATOM 745 C CA . VAL A 1 94 ? 21.616 1.270 -19.556 1.00 92.88 94 VAL A CA 1
ATOM 746 C C . VAL A 1 94 ? 21.250 1.756 -20.961 1.00 92.88 94 VAL A C 1
ATOM 748 O O . VAL A 1 94 ? 22.118 2.215 -21.701 1.00 92.88 94 VAL A O 1
ATOM 751 N N . SER A 1 95 ? 19.968 1.709 -21.328 1.00 90.56 95 SER A N 1
ATOM 752 C CA . SER A 1 95 ? 19.482 2.115 -22.650 1.00 90.56 95 SER A CA 1
ATOM 753 C C . SER A 1 95 ? 19.326 3.632 -22.814 1.00 90.56 95 SER A C 1
ATOM 755 O O . SER A 1 95 ? 18.897 4.077 -23.878 1.00 90.56 95 SER A O 1
ATOM 757 N N . LYS A 1 96 ? 19.625 4.427 -21.773 1.00 87.62 96 LYS A N 1
ATOM 758 C CA . LYS A 1 96 ? 19.438 5.891 -21.720 1.00 87.62 96 LYS A CA 1
ATOM 759 C C . LYS A 1 96 ? 18.024 6.343 -22.108 1.00 87.62 96 LYS A C 1
ATOM 761 O O . LYS A 1 96 ? 17.839 7.426 -22.662 1.00 87.62 96 LYS A O 1
ATOM 766 N N . GLN A 1 97 ? 17.023 5.510 -21.834 1.00 83.38 97 GLN A N 1
ATOM 767 C CA . GLN A 1 97 ? 15.626 5.869 -22.059 1.00 83.38 97 GLN A CA 1
ATOM 768 C C . GLN A 1 97 ? 15.118 6.702 -20.881 1.00 83.38 97 GLN A C 1
ATOM 770 O O . GLN A 1 97 ? 15.557 6.521 -19.744 1.00 83.38 97 GLN A O 1
ATOM 775 N N . ALA A 1 98 ? 14.182 7.616 -21.142 1.00 77.88 98 ALA A N 1
ATOM 776 C CA . ALA A 1 98 ? 13.541 8.383 -20.082 1.00 77.88 98 ALA A CA 1
ATOM 777 C C . ALA A 1 98 ? 12.794 7.425 -19.143 1.00 77.88 98 ALA A C 1
ATOM 779 O O . ALA A 1 98 ? 11.775 6.853 -19.529 1.00 77.88 98 ALA A O 1
ATOM 780 N N . ALA A 1 99 ? 13.323 7.238 -17.931 1.00 75.62 99 ALA A N 1
ATOM 781 C CA . ALA A 1 99 ? 12.771 6.316 -16.949 1.00 75.62 99 ALA A CA 1
ATOM 782 C C . ALA A 1 99 ? 11.485 6.904 -16.337 1.00 75.62 99 ALA A C 1
ATOM 784 O O . ALA A 1 99 ? 11.538 7.931 -15.652 1.00 75.62 99 ALA A O 1
ATOM 785 N N . PRO A 1 100 ? 10.317 6.290 -16.566 1.00 78.50 100 PRO A N 1
ATOM 786 C CA . PRO A 1 100 ? 9.075 6.732 -15.953 1.00 78.50 100 PRO A CA 1
ATOM 787 C C . PRO A 1 100 ? 9.039 6.471 -14.440 1.00 78.50 100 PRO A C 1
ATOM 789 O O . PRO A 1 100 ? 9.762 5.635 -13.906 1.00 78.50 100 PRO A O 1
ATOM 792 N N . MET A 1 101 ? 8.135 7.160 -13.738 1.00 86.31 101 MET A N 1
ATOM 793 C CA . MET A 1 101 ? 7.988 7.113 -12.274 1.00 86.31 101 MET A CA 1
ATOM 794 C C . MET A 1 101 ? 7.311 5.821 -11.761 1.00 86.31 101 MET A C 1
ATOM 796 O O . MET A 1 101 ? 6.370 5.877 -10.973 1.00 86.31 101 MET A O 1
ATOM 800 N N . ILE A 1 102 ? 7.764 4.634 -12.187 1.00 91.50 102 ILE A N 1
ATOM 801 C CA . ILE A 1 102 ? 7.177 3.353 -11.740 1.00 91.50 102 ILE A CA 1
ATOM 802 C C . ILE A 1 102 ? 7.399 3.089 -10.248 1.00 91.50 102 ILE A C 1
ATOM 804 O O . ILE A 1 102 ? 6.581 2.424 -9.612 1.00 91.50 102 ILE A O 1
ATOM 808 N N . PHE A 1 103 ? 8.455 3.673 -9.669 1.00 93.44 103 PHE A N 1
ATOM 809 C CA . PHE A 1 103 ? 8.743 3.584 -8.238 1.00 93.44 103 PHE A CA 1
ATOM 810 C C . PHE A 1 103 ? 7.586 4.111 -7.373 1.00 93.44 103 PHE A C 1
ATOM 812 O O . PHE A 1 103 ? 7.423 3.653 -6.249 1.00 93.44 103 PHE A O 1
ATOM 819 N N . TRP A 1 104 ? 6.728 4.998 -7.894 1.00 94.00 104 TRP A N 1
ATOM 820 C CA . TRP A 1 104 ? 5.521 5.438 -7.190 1.00 94.00 104 TRP A CA 1
ATOM 821 C C . TRP A 1 104 ? 4.583 4.275 -6.847 1.00 94.00 104 TRP A C 1
ATOM 823 O O . TRP A 1 104 ? 4.134 4.139 -5.711 1.00 94.00 104 TRP A O 1
ATOM 833 N N . TYR A 1 105 ? 4.328 3.384 -7.805 1.00 93.44 105 TYR A N 1
ATOM 834 C CA . TYR A 1 105 ? 3.475 2.221 -7.569 1.00 93.44 105 TYR A CA 1
ATOM 835 C C . TYR A 1 105 ? 4.156 1.199 -6.653 1.00 93.44 105 TYR A C 1
ATOM 837 O O . TYR A 1 105 ? 3.474 0.549 -5.865 1.00 93.44 105 TYR A O 1
ATOM 845 N N . VAL A 1 106 ? 5.491 1.100 -6.687 1.00 96.25 106 VAL A N 1
ATOM 846 C CA . VAL A 1 106 ? 6.267 0.288 -5.729 1.00 96.25 106 VAL A CA 1
ATOM 847 C C . VAL A 1 106 ? 6.138 0.842 -4.305 1.00 96.25 106 VAL A C 1
ATOM 849 O O . VAL A 1 106 ? 5.971 0.072 -3.357 1.00 96.25 106 VAL A O 1
ATOM 852 N N . LEU A 1 107 ? 6.154 2.167 -4.141 1.00 96.00 107 LEU A N 1
ATOM 853 C CA . LEU A 1 107 ? 5.939 2.832 -2.855 1.00 96.00 107 LEU A CA 1
ATOM 854 C C . LEU A 1 107 ? 4.534 2.552 -2.313 1.00 96.00 107 LEU A C 1
ATOM 856 O O . LEU A 1 107 ? 4.396 2.116 -1.172 1.00 96.00 107 LEU A O 1
ATOM 860 N N . LEU A 1 108 ? 3.498 2.732 -3.139 1.00 95.62 108 LEU A N 1
ATOM 861 C CA . LEU A 1 108 ? 2.116 2.431 -2.755 1.00 95.62 108 LEU A CA 1
ATOM 862 C C . LEU A 1 108 ? 1.925 0.953 -2.398 1.00 95.62 108 LEU A C 1
ATOM 864 O O . LEU A 1 108 ? 1.251 0.630 -1.419 1.00 95.62 108 LEU A O 1
ATOM 868 N N . LEU A 1 109 ? 2.548 0.046 -3.149 1.00 95.62 109 LEU A N 1
ATOM 869 C CA . LEU A 1 109 ? 2.545 -1.380 -2.842 1.00 95.62 109 LEU A CA 1
ATOM 870 C C . LEU A 1 109 ? 3.188 -1.636 -1.468 1.00 95.62 109 LEU A C 1
ATOM 872 O O . LEU A 1 109 ? 2.607 -2.326 -0.630 1.00 95.62 109 LEU A O 1
ATOM 876 N N . THR A 1 110 ? 4.338 -1.014 -1.200 1.00 95.88 110 THR A N 1
ATOM 877 C CA . THR A 1 110 ? 5.053 -1.122 0.082 1.00 95.88 110 THR A CA 1
ATOM 878 C C . THR A 1 110 ? 4.203 -0.621 1.252 1.00 95.88 110 THR A C 1
ATOM 880 O O . THR A 1 110 ? 4.105 -1.303 2.271 1.00 95.88 110 THR A O 1
ATOM 883 N N . ILE A 1 111 ? 3.529 0.525 1.099 1.00 96.19 111 ILE A N 1
ATOM 884 C CA . ILE A 1 111 ? 2.590 1.052 2.102 1.00 96.19 111 ILE A CA 1
ATOM 885 C C . ILE A 1 111 ? 1.478 0.032 2.371 1.00 96.19 111 ILE A C 1
ATOM 887 O O . ILE A 1 111 ? 1.205 -0.284 3.527 1.00 96.19 111 ILE A O 1
ATOM 891 N N . ASN A 1 112 ? 0.870 -0.536 1.327 1.00 96.31 112 ASN A N 1
ATOM 892 C CA . ASN A 1 112 ? -0.212 -1.508 1.489 1.00 96.31 112 ASN A CA 1
ATOM 893 C C . ASN A 1 112 ? 0.246 -2.815 2.160 1.00 96.31 112 ASN A C 1
ATOM 895 O O . ASN A 1 112 ? -0.502 -3.373 2.963 1.00 96.31 112 ASN A O 1
ATOM 899 N N . LEU A 1 113 ? 1.476 -3.284 1.918 1.00 95.75 113 LEU A N 1
ATOM 900 C CA . LEU A 1 113 ? 2.039 -4.418 2.665 1.00 95.75 113 LEU A CA 1
ATOM 901 C C . LEU A 1 113 ? 2.149 -4.117 4.164 1.00 95.75 113 LEU A C 1
ATOM 903 O O . LEU A 1 113 ? 1.782 -4.955 4.987 1.00 95.75 113 LEU A O 1
ATOM 907 N N . TRP A 1 114 ? 2.593 -2.912 4.530 1.00 96.12 114 TRP A N 1
ATOM 908 C CA . TRP A 1 114 ? 2.637 -2.492 5.931 1.00 96.12 114 TRP A CA 1
ATOM 909 C C . TRP A 1 114 ? 1.253 -2.374 6.550 1.00 96.12 114 TRP A C 1
ATOM 911 O O . TRP A 1 114 ? 1.057 -2.840 7.668 1.00 96.12 114 TRP A O 1
ATOM 921 N N . VAL A 1 115 ? 0.278 -1.813 5.834 1.00 95.81 115 VAL A N 1
ATOM 922 C CA . VAL A 1 115 ? -1.115 -1.773 6.300 1.00 95.81 115 VAL A CA 1
ATOM 923 C C . VAL A 1 115 ? -1.611 -3.180 6.597 1.00 95.81 115 VAL A C 1
ATOM 925 O O . VAL A 1 115 ? -2.152 -3.428 7.673 1.00 95.81 115 VAL A O 1
ATOM 928 N N . ARG A 1 116 ? -1.383 -4.120 5.677 1.00 95.31 116 ARG A N 1
ATOM 929 C CA . ARG A 1 116 ? -1.802 -5.511 5.843 1.00 95.31 116 ARG A CA 1
ATOM 930 C C . ARG A 1 116 ? -1.123 -6.172 7.044 1.00 95.31 116 ARG A C 1
ATOM 932 O O . ARG A 1 116 ? -1.798 -6.812 7.850 1.00 95.31 116 ARG A O 1
ATOM 939 N N . HIS A 1 117 ? 0.178 -5.939 7.211 1.00 95.00 117 HIS A N 1
ATOM 940 C CA . HIS A 1 117 ? 0.936 -6.386 8.376 1.00 95.00 117 HIS A CA 1
ATOM 941 C C . HIS A 1 117 ? 0.385 -5.803 9.684 1.00 95.00 117 HIS A C 1
ATOM 943 O O . HIS A 1 117 ? 0.155 -6.547 10.633 1.00 95.00 117 HIS A O 1
ATOM 949 N N . PHE A 1 118 ? 0.122 -4.495 9.741 1.00 95.00 118 PHE A N 1
ATOM 950 C CA . PHE A 1 118 ? -0.397 -3.843 10.941 1.00 95.00 118 PHE A CA 1
ATOM 951 C C . PHE A 1 118 ? -1.825 -4.262 11.270 1.00 95.00 118 PHE A C 1
ATOM 953 O O . PHE A 1 118 ? -2.119 -4.428 12.447 1.00 95.00 118 PHE A O 1
ATOM 960 N N . LEU A 1 119 ? -2.694 -4.485 10.280 1.00 94.88 119 LEU A N 1
ATOM 961 C CA . LEU A 1 119 ? -4.046 -5.008 10.511 1.00 94.88 119 LEU A CA 1
ATOM 962 C C . LEU A 1 119 ? -4.006 -6.410 11.127 1.00 94.88 119 LEU A C 1
ATOM 964 O O . LEU A 1 119 ? -4.722 -6.675 12.091 1.00 94.88 119 LEU A O 1
ATOM 968 N N . PHE A 1 120 ? -3.125 -7.282 10.630 1.00 93.19 120 PHE A N 1
ATOM 969 C CA . PHE A 1 120 ? -2.906 -8.604 11.218 1.00 93.19 120 PHE A CA 1
ATOM 970 C C . PHE A 1 120 ? -2.308 -8.512 12.631 1.00 93.19 120 PHE A C 1
ATOM 972 O O . PHE A 1 120 ? -2.806 -9.124 13.575 1.00 93.19 120 PHE A O 1
ATOM 979 N N . ALA A 1 121 ? -1.261 -7.700 12.798 1.00 92.75 121 ALA A N 1
ATOM 980 C CA . ALA A 1 121 ? -0.552 -7.545 14.062 1.00 92.75 121 ALA A CA 1
ATOM 981 C C . ALA A 1 121 ? -1.341 -6.744 15.114 1.00 92.75 121 ALA A C 1
ATOM 983 O O . ALA A 1 121 ? -0.984 -6.766 16.293 1.00 92.75 121 ALA A O 1
ATOM 984 N N . ARG A 1 122 ? -2.406 -6.034 14.714 1.00 94.94 122 ARG A N 1
ATOM 985 C CA . ARG A 1 122 ? -3.126 -5.061 15.547 1.00 94.94 122 ARG A CA 1
ATOM 986 C C . ARG A 1 122 ? -3.552 -5.654 16.878 1.00 94.94 122 ARG A C 1
ATOM 988 O O . ARG A 1 122 ? -3.304 -5.042 17.909 1.00 94.94 122 ARG A O 1
ATOM 995 N N . VAL A 1 123 ? -4.169 -6.836 16.870 1.00 93.00 123 VAL A N 1
ATOM 996 C CA . VAL A 1 123 ? -4.669 -7.477 18.097 1.00 93.00 123 VAL A CA 1
ATOM 997 C C . VAL A 1 123 ? -3.523 -7.742 19.074 1.00 93.00 123 VAL A C 1
ATOM 999 O O . VAL A 1 123 ? -3.659 -7.450 20.258 1.00 93.00 123 VAL A O 1
ATOM 1002 N N . PHE A 1 124 ? -2.374 -8.209 18.583 1.00 92.62 124 PHE A N 1
ATOM 1003 C CA . PHE A 1 124 ? -1.190 -8.465 19.405 1.00 92.62 124 PHE A CA 1
ATOM 1004 C C . PHE A 1 124 ? -0.555 -7.169 19.927 1.00 92.62 124 PHE A C 1
ATOM 1006 O O . PHE A 1 124 ? -0.174 -7.090 21.095 1.00 92.62 124 PHE A O 1
ATOM 1013 N N . LEU A 1 125 ? -0.484 -6.128 19.091 1.00 92.50 125 LEU A N 1
ATOM 1014 C CA . LEU A 1 125 ? -0.009 -4.804 19.499 1.00 92.50 125 LEU A CA 1
ATOM 1015 C C . LEU A 1 125 ? -0.917 -4.208 20.581 1.00 92.50 125 LEU A C 1
ATOM 1017 O O . LEU A 1 125 ? -0.431 -3.753 21.615 1.00 92.50 125 LEU A O 1
ATOM 1021 N N . MET A 1 126 ? -2.234 -4.262 20.386 1.00 93.62 126 MET A N 1
ATOM 1022 C CA . MET A 1 126 ? -3.201 -3.778 21.369 1.00 93.62 126 MET A CA 1
ATOM 1023 C C . MET A 1 126 ? -3.163 -4.608 22.652 1.00 93.62 126 MET A C 1
ATOM 1025 O O . MET A 1 126 ? -3.251 -4.030 23.726 1.00 93.62 126 MET A O 1
ATOM 1029 N N . ALA A 1 127 ? -2.955 -5.926 22.583 1.00 93.12 127 ALA A N 1
ATOM 1030 C CA . ALA A 1 127 ? -2.802 -6.755 23.778 1.00 93.12 127 ALA A CA 1
ATOM 1031 C C . ALA A 1 127 ? -1.576 -6.356 24.615 1.00 93.12 127 ALA A C 1
ATOM 1033 O O . ALA A 1 127 ? -1.628 -6.394 25.842 1.00 93.12 127 ALA A O 1
ATOM 1034 N N . LYS A 1 128 ? -0.489 -5.927 23.965 1.00 93.94 128 LYS A N 1
ATOM 1035 C CA . LYS A 1 128 ? 0.735 -5.482 24.641 1.00 93.94 128 LYS A CA 1
ATOM 1036 C C . LYS A 1 128 ? 0.584 -4.118 25.321 1.00 93.94 128 LYS A C 1
ATOM 1038 O O . LYS A 1 128 ? 1.056 -3.955 26.441 1.00 93.94 128 LYS A O 1
ATOM 1043 N N . TYR A 1 129 ? -0.025 -3.139 24.649 1.00 92.75 129 TYR A N 1
ATOM 1044 C CA . TYR A 1 129 ? -0.121 -1.761 25.158 1.00 92.75 129 TYR A CA 1
ATOM 1045 C C . TYR A 1 129 ? -1.418 -1.475 25.936 1.00 92.75 129 TYR A C 1
ATOM 1047 O O . TYR A 1 129 ? -1.426 -0.617 26.814 1.00 92.75 129 TYR A O 1
ATOM 1055 N N . PHE A 1 130 ? -2.498 -2.208 25.651 1.00 92.56 130 PHE A N 1
ATOM 1056 C CA . PHE A 1 130 ? -3.834 -2.046 26.238 1.00 92.56 130 PHE A CA 1
ATOM 1057 C C . PHE A 1 130 ? -4.435 -3.409 26.651 1.00 92.56 130 PHE A C 1
ATOM 1059 O O . PHE A 1 130 ? -5.484 -3.819 26.138 1.00 92.56 130 PHE A O 1
ATOM 1066 N N . PRO A 1 131 ? -3.803 -4.129 27.599 1.00 89.88 131 PRO A N 1
ATOM 1067 C CA . PRO A 1 131 ? -4.113 -5.530 27.910 1.00 89.88 131 PRO A CA 1
ATOM 1068 C C . PRO A 1 131 ? -5.540 -5.780 28.422 1.00 89.88 131 PRO A C 1
ATOM 1070 O O . PRO A 1 131 ? -6.017 -6.905 28.360 1.00 89.88 131 PRO A O 1
ATOM 1073 N N . SER A 1 132 ? -6.248 -4.762 28.913 1.00 89.44 132 SER A N 1
ATOM 1074 C CA . SER A 1 132 ? -7.626 -4.894 29.407 1.00 89.44 132 SER A CA 1
ATOM 1075 C C . SER A 1 132 ? -8.706 -4.476 28.402 1.00 89.44 132 SER A C 1
ATOM 1077 O O . SER A 1 132 ? -9.888 -4.653 28.682 1.00 89.44 132 SER A O 1
ATOM 1079 N N . GLN A 1 133 ? -8.331 -3.908 27.250 1.00 87.62 133 GLN A N 1
ATOM 1080 C CA . GLN A 1 133 ? -9.274 -3.286 26.303 1.00 87.62 133 GLN A CA 1
ATOM 1081 C C . GLN A 1 133 ? -9.189 -3.863 24.883 1.00 87.62 133 GLN A C 1
ATOM 1083 O O . GLN A 1 133 ? -10.038 -3.568 24.037 1.00 87.62 133 GLN A O 1
ATOM 1088 N N . TYR A 1 134 ? -8.173 -4.679 24.595 1.00 89.44 134 TYR A N 1
ATOM 1089 C CA . TYR A 1 134 ? -7.990 -5.255 23.270 1.00 89.44 134 TYR A CA 1
ATOM 1090 C C . TYR A 1 134 ? -9.067 -6.297 22.946 1.00 89.44 134 TYR A C 1
ATOM 1092 O O . TYR A 1 134 ? -9.496 -7.091 23.783 1.00 89.44 134 TYR A O 1
ATOM 1100 N N . ARG A 1 135 ? -9.495 -6.310 21.687 1.00 89.56 135 ARG A N 1
ATOM 1101 C CA . ARG A 1 135 ? -10.426 -7.296 21.148 1.00 89.56 135 ARG A CA 1
ATOM 1102 C C . ARG A 1 135 ? -10.207 -7.448 19.649 1.00 89.56 135 ARG A C 1
ATOM 1104 O O . ARG A 1 135 ? -9.972 -6.462 18.951 1.00 89.56 135 ARG A O 1
ATOM 1111 N N . SER A 1 136 ? -10.338 -8.670 19.139 1.00 88.88 136 SER A N 1
ATOM 1112 C CA . SER A 1 136 ? -10.441 -8.901 17.696 1.00 88.88 136 SER A CA 1
ATOM 1113 C C . SER A 1 136 ? -11.807 -8.446 17.165 1.00 88.88 136 SER A C 1
ATOM 1115 O O . SER A 1 136 ? -12.854 -8.742 17.750 1.00 88.88 136 SER A O 1
ATOM 1117 N N . LEU A 1 137 ? -11.788 -7.706 16.060 1.00 90.50 137 LEU A N 1
ATOM 1118 C CA . LEU A 1 137 ? -12.968 -7.264 15.330 1.00 90.50 137 LEU A CA 1
ATOM 1119 C C . LEU A 1 137 ? -13.031 -8.008 13.993 1.00 90.50 137 LEU A C 1
ATOM 1121 O O . LEU A 1 137 ? -12.015 -8.198 13.333 1.00 90.50 137 LEU A O 1
ATOM 1125 N N . ASN A 1 138 ? -14.234 -8.344 13.519 1.00 89.44 138 ASN A N 1
ATOM 1126 C CA . ASN A 1 138 ? -14.407 -8.899 12.163 1.00 89.44 138 ASN A CA 1
ATOM 1127 C C . ASN A 1 138 ? -13.895 -7.935 11.074 1.00 89.44 138 ASN A C 1
ATOM 1129 O O . ASN A 1 138 ? -13.512 -8.354 9.977 1.00 89.44 138 ASN A O 1
ATOM 1133 N N . LEU A 1 139 ? -13.863 -6.640 11.401 1.00 92.81 139 LEU A N 1
ATOM 1134 C CA . LEU A 1 139 ? -13.292 -5.591 10.569 1.00 92.81 139 LEU A CA 1
ATOM 1135 C C . LEU A 1 139 ? -11.794 -5.812 10.287 1.00 92.81 139 LEU A C 1
ATOM 1137 O O . LEU A 1 139 ? -11.356 -5.495 9.186 1.00 92.81 139 LEU A O 1
ATOM 1141 N N . ASP A 1 140 ? -11.037 -6.416 11.214 1.00 92.00 140 ASP A N 1
ATOM 1142 C CA . ASP A 1 140 ? -9.607 -6.715 11.033 1.00 92.00 140 ASP A CA 1
ATOM 1143 C C . ASP A 1 140 ? -9.384 -7.591 9.803 1.00 92.00 140 ASP A C 1
ATOM 1145 O O . ASP A 1 140 ? -8.621 -7.251 8.900 1.00 92.00 140 ASP A O 1
ATOM 1149 N N . HIS A 1 141 ? -10.112 -8.708 9.747 1.00 92.12 141 HIS A N 1
ATOM 1150 C CA . HIS A 1 141 ? -10.023 -9.648 8.641 1.00 92.12 141 HIS A CA 1
ATOM 1151 C C . HIS A 1 141 ? -10.568 -9.041 7.347 1.00 92.12 141 HIS A C 1
ATOM 1153 O O . HIS A 1 141 ? -9.962 -9.186 6.289 1.00 92.12 141 HIS A O 1
ATOM 1159 N N . SER A 1 142 ? -11.693 -8.328 7.429 1.00 95.56 142 SER A N 1
ATOM 1160 C CA . SER A 1 142 ? -12.339 -7.738 6.252 1.00 95.56 142 SER A CA 1
ATOM 1161 C C . SER A 1 142 ? -11.437 -6.706 5.570 1.00 95.56 142 SER A C 1
ATOM 1163 O O . SER A 1 142 ? -11.270 -6.745 4.354 1.00 95.56 142 SER A O 1
ATOM 1165 N N . LEU A 1 143 ? -10.793 -5.827 6.345 1.00 95.75 143 LEU A N 1
ATOM 1166 C CA . LEU A 1 143 ? -9.835 -4.859 5.811 1.00 95.75 143 LEU A CA 1
ATOM 1167 C C . LEU A 1 143 ? -8.531 -5.524 5.371 1.00 95.75 143 LEU A C 1
ATOM 1169 O O . LEU A 1 143 ? -7.979 -5.140 4.346 1.00 95.75 143 LEU A O 1
ATOM 1173 N N . TYR A 1 144 ? -8.060 -6.555 6.077 1.00 94.75 144 TYR A N 1
ATOM 1174 C CA . TYR A 1 144 ? -6.899 -7.339 5.650 1.00 94.75 144 TYR A CA 1
ATOM 1175 C C . TYR A 1 144 ? -7.102 -7.946 4.249 1.00 94.75 144 TYR A C 1
ATOM 1177 O O . TYR A 1 144 ? -6.216 -7.853 3.395 1.00 94.75 144 TYR A O 1
ATOM 1185 N N . GLN A 1 145 ? -8.284 -8.518 3.987 1.00 95.25 145 GLN A N 1
ATOM 1186 C CA . GLN A 1 145 ? -8.658 -9.023 2.661 1.00 95.25 145 GLN A CA 1
ATOM 1187 C C . GLN A 1 145 ? -8.855 -7.891 1.653 1.00 95.25 145 GLN A C 1
ATOM 1189 O O . GLN A 1 145 ? -8.500 -8.023 0.488 1.00 95.25 145 GLN A O 1
ATOM 1194 N N . LEU A 1 146 ? -9.382 -6.747 2.082 1.00 96.50 146 LEU A N 1
ATOM 1195 C CA . LEU A 1 146 ? -9.539 -5.607 1.189 1.00 96.50 146 LEU A CA 1
ATOM 1196 C C . LEU A 1 146 ? -8.183 -5.086 0.689 1.00 96.50 146 LEU A C 1
ATOM 1198 O O . LEU A 1 146 ? -8.008 -4.846 -0.504 1.00 96.50 146 LEU A O 1
ATOM 1202 N N . VAL A 1 147 ? -7.199 -4.979 1.584 1.00 96.50 147 VAL A N 1
ATOM 1203 C CA . VAL A 1 147 ? -5.829 -4.545 1.270 1.00 96.50 147 VAL A CA 1
ATOM 1204 C C . VAL A 1 147 ? -5.118 -5.531 0.342 1.00 96.50 147 VAL A C 1
ATOM 1206 O O . VAL A 1 147 ? -4.329 -5.109 -0.500 1.00 96.50 147 VAL A O 1
ATOM 1209 N N . PHE A 1 148 ? -5.445 -6.826 0.403 1.00 96.62 148 PHE A N 1
ATOM 1210 C CA . PHE A 1 148 ? -4.985 -7.789 -0.601 1.00 96.62 148 PHE A CA 1
ATOM 1211 C C . PHE A 1 148 ? -5.369 -7.352 -2.026 1.00 96.62 148 PHE A C 1
ATOM 1213 O O . PHE A 1 148 ? -4.512 -7.356 -2.910 1.00 96.62 148 PHE A O 1
ATOM 1220 N N . PHE A 1 149 ? -6.609 -6.897 -2.246 1.00 96.88 149 PHE A N 1
ATOM 1221 C CA . PHE A 1 149 ? -7.049 -6.422 -3.563 1.00 96.88 149 PHE A CA 1
ATOM 1222 C C . PHE A 1 149 ? -6.361 -5.122 -3.982 1.00 96.88 149 PHE A C 1
ATOM 1224 O O . PHE A 1 149 ? -6.035 -4.968 -5.160 1.00 96.88 149 PHE A O 1
ATOM 1231 N N . TYR A 1 150 ? -6.066 -4.221 -3.038 1.00 95.88 150 TYR A N 1
ATOM 1232 C CA . TYR A 1 150 ? -5.229 -3.055 -3.329 1.00 95.88 150 TYR A CA 1
ATOM 1233 C C . TYR A 1 150 ? -3.850 -3.480 -3.835 1.00 95.88 150 TYR A C 1
ATOM 1235 O O . TYR A 1 150 ? -3.420 -3.000 -4.882 1.00 95.88 150 TYR A O 1
ATOM 1243 N N . ILE A 1 151 ? -3.160 -4.385 -3.133 1.00 96.88 151 ILE A N 1
ATOM 1244 C CA . ILE A 1 151 ? -1.825 -4.860 -3.535 1.00 96.88 151 ILE A CA 1
ATOM 1245 C C . ILE A 1 151 ? -1.893 -5.529 -4.910 1.00 96.88 151 ILE A C 1
ATOM 1247 O O . ILE A 1 151 ? -1.081 -5.215 -5.778 1.00 96.88 151 ILE A O 1
ATOM 1251 N N . LEU A 1 152 ? -2.878 -6.404 -5.125 1.00 97.00 152 LEU A N 1
ATOM 1252 C CA . LEU A 1 152 ? -3.064 -7.101 -6.394 1.00 97.00 152 LEU A CA 1
ATOM 1253 C C . LEU A 1 152 ? -3.246 -6.116 -7.554 1.00 97.00 152 LEU A C 1
ATOM 1255 O O . LEU A 1 152 ? -2.589 -6.249 -8.582 1.00 97.00 152 LEU A O 1
ATOM 1259 N N . LEU A 1 153 ? -4.084 -5.091 -7.386 1.00 96.75 153 LEU A N 1
ATOM 1260 C CA . LEU A 1 153 ? -4.297 -4.093 -8.430 1.00 96.75 153 LEU A CA 1
ATOM 1261 C C . LEU A 1 153 ? -3.020 -3.289 -8.725 1.00 96.75 153 LEU A C 1
ATOM 1263 O O . LEU A 1 153 ? -2.698 -3.080 -9.892 1.00 96.75 153 LEU A O 1
ATOM 1267 N N . HIS A 1 154 ? -2.241 -2.902 -7.707 1.00 96.31 154 HIS A N 1
ATOM 1268 C CA . HIS A 1 154 ? -0.939 -2.250 -7.923 1.00 96.31 154 HIS A CA 1
ATOM 1269 C C . HIS A 1 154 ? 0.042 -3.152 -8.684 1.00 96.31 154 HIS A C 1
ATOM 1271 O O . HIS A 1 154 ? 0.734 -2.679 -9.584 1.00 96.31 154 HIS A O 1
ATOM 1277 N N . GLN A 1 155 ? 0.087 -4.447 -8.358 1.00 96.81 155 GLN A N 1
ATOM 1278 C CA . GLN A 1 155 ? 0.911 -5.421 -9.078 1.00 96.81 155 GLN A CA 1
ATOM 1279 C C . GLN A 1 155 ? 0.489 -5.539 -10.544 1.00 96.81 155 GLN A C 1
ATOM 1281 O O . GLN A 1 155 ? 1.343 -5.508 -11.426 1.00 96.81 155 GLN A O 1
ATOM 1286 N N . LEU A 1 156 ? -0.815 -5.616 -10.817 1.00 96.50 156 LEU A N 1
ATOM 1287 C CA . LEU A 1 156 ? -1.347 -5.682 -12.176 1.00 96.50 156 LEU A CA 1
ATOM 1288 C C . LEU A 1 156 ? -1.007 -4.428 -12.994 1.00 96.50 156 LEU A C 1
ATOM 1290 O O . LEU A 1 156 ? -0.601 -4.551 -14.147 1.00 96.50 156 LEU A O 1
ATOM 1294 N N . ILE A 1 157 ? -1.107 -3.237 -12.392 1.00 95.44 157 ILE A N 1
ATOM 1295 C CA . ILE A 1 157 ? -0.691 -1.981 -13.035 1.00 95.44 157 ILE A CA 1
ATOM 1296 C C . ILE A 1 157 ? 0.800 -2.025 -13.373 1.00 95.44 157 ILE A C 1
ATOM 1298 O O . ILE A 1 157 ? 1.177 -1.690 -14.492 1.00 95.44 157 ILE A O 1
ATOM 1302 N N . LEU A 1 158 ? 1.651 -2.453 -12.434 1.00 95.69 158 LEU A N 1
ATOM 1303 C CA . LEU A 1 158 ? 3.095 -2.567 -12.656 1.00 95.69 158 LEU A CA 1
ATOM 1304 C C . LEU A 1 158 ? 3.426 -3.561 -13.776 1.00 95.69 158 LEU A C 1
ATOM 1306 O O . LEU A 1 158 ? 4.250 -3.255 -14.634 1.00 95.69 158 LEU A O 1
ATOM 1310 N N . ILE A 1 159 ? 2.761 -4.718 -13.805 1.00 95.50 159 ILE A N 1
ATOM 1311 C CA . ILE A 1 159 ? 2.953 -5.734 -14.847 1.00 95.50 159 ILE A CA 1
ATOM 1312 C C . ILE A 1 159 ? 2.531 -5.192 -16.216 1.00 95.50 159 ILE A C 1
ATOM 1314 O O . ILE A 1 159 ? 3.335 -5.230 -17.146 1.00 95.50 159 ILE A O 1
ATOM 1318 N N . GLU A 1 160 ? 1.314 -4.646 -16.349 1.00 94.25 160 GLU A N 1
ATOM 1319 C CA . GLU A 1 160 ? 0.851 -4.040 -17.609 1.00 94.25 160 GLU A CA 1
ATOM 1320 C C . GLU A 1 160 ? 1.808 -2.930 -18.060 1.00 94.25 160 GLU A C 1
ATOM 1322 O O . GLU A 1 160 ? 2.144 -2.820 -19.240 1.00 94.25 160 GLU A O 1
ATOM 1327 N N . TYR A 1 161 ? 2.311 -2.138 -17.112 1.00 91.50 161 TYR A N 1
ATOM 1328 C CA . TYR A 1 161 ? 3.248 -1.066 -17.399 1.00 91.50 161 TYR A CA 1
ATOM 1329 C C . TYR A 1 161 ? 4.582 -1.574 -17.959 1.00 91.50 161 TYR A C 1
ATOM 1331 O O . TYR A 1 161 ? 5.058 -1.044 -18.966 1.00 91.50 161 TYR A O 1
ATOM 1339 N N . ILE A 1 162 ? 5.177 -2.593 -17.330 1.00 92.81 162 ILE A N 1
ATOM 1340 C CA . ILE A 1 162 ? 6.423 -3.222 -17.794 1.00 92.81 162 ILE A CA 1
ATOM 1341 C C . ILE A 1 162 ? 6.213 -3.825 -19.185 1.00 92.81 162 ILE A C 1
ATOM 1343 O O . ILE A 1 162 ? 7.002 -3.555 -20.089 1.00 92.81 162 ILE A O 1
ATOM 1347 N N . LEU A 1 163 ? 5.122 -4.571 -19.391 1.00 92.75 163 LEU A N 1
ATOM 1348 C CA . LEU A 1 163 ? 4.785 -5.163 -20.690 1.00 92.75 163 LEU A CA 1
ATOM 1349 C C . LEU A 1 163 ? 4.682 -4.103 -21.789 1.00 92.75 163 LEU A C 1
ATOM 1351 O O . LEU A 1 163 ? 5.261 -4.258 -22.862 1.00 92.7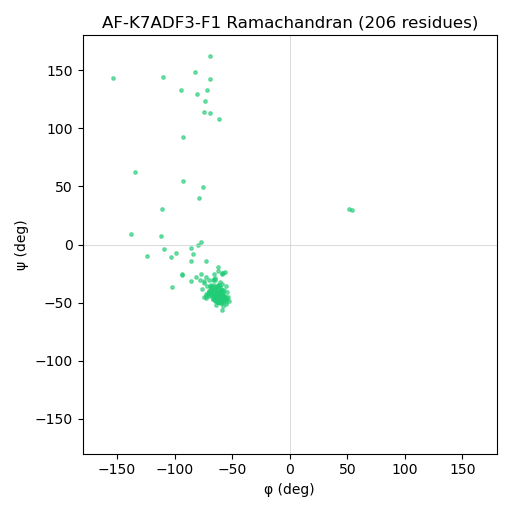5 163 LEU A O 1
ATOM 1355 N N . ARG A 1 164 ? 4.017 -2.984 -21.506 1.00 90.94 164 ARG A N 1
ATOM 1356 C CA . ARG A 1 164 ? 3.853 -1.900 -22.475 1.00 90.94 164 ARG A CA 1
ATOM 1357 C C . ARG A 1 164 ? 5.152 -1.174 -22.800 1.00 90.94 164 ARG A C 1
ATOM 1359 O O . ARG A 1 164 ? 5.344 -0.748 -23.930 1.00 90.94 164 ARG A O 1
ATOM 1366 N N . ARG A 1 165 ? 6.024 -0.962 -21.814 1.00 87.75 165 ARG A N 1
ATOM 1367 C CA . ARG A 1 165 ? 7.222 -0.123 -21.990 1.00 87.75 165 ARG A CA 1
ATOM 1368 C C . ARG A 1 165 ? 8.481 -0.884 -22.379 1.00 87.75 165 ARG A C 1
ATOM 1370 O O . ARG A 1 165 ? 9.366 -0.273 -22.962 1.00 87.75 165 ARG A O 1
ATOM 1377 N N . VAL A 1 166 ? 8.571 -2.167 -22.047 1.00 88.69 166 VAL A N 1
ATOM 1378 C CA . VAL A 1 166 ? 9.739 -3.006 -22.359 1.00 88.69 166 VAL A CA 1
ATOM 1379 C C . VAL A 1 166 ? 9.465 -3.909 -23.558 1.00 88.69 166 VAL A C 1
ATOM 1381 O O . VAL A 1 166 ? 10.355 -4.118 -24.374 1.00 88.69 166 VAL A O 1
ATOM 1384 N N . PHE A 1 167 ? 8.235 -4.415 -23.686 1.00 88.38 167 PHE A N 1
ATOM 1385 C CA . PHE A 1 167 ? 7.857 -5.398 -24.708 1.00 88.38 167 PHE A CA 1
ATOM 1386 C C . PHE A 1 167 ? 6.896 -4.841 -25.772 1.00 88.38 167 PHE A C 1
ATOM 1388 O O . PHE A 1 167 ? 6.389 -5.608 -26.583 1.00 88.38 167 PHE A O 1
ATOM 139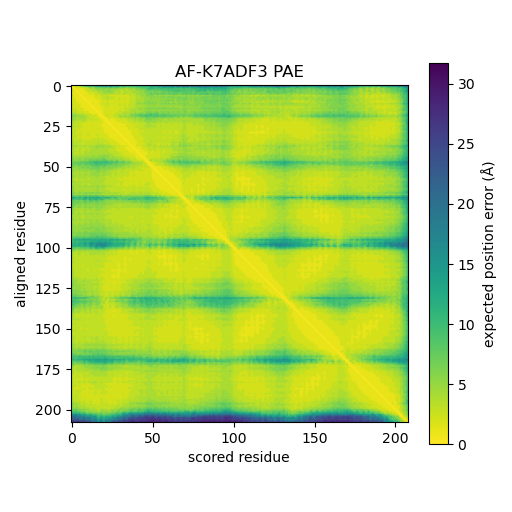5 N N . ASP A 1 168 ? 6.632 -3.528 -25.757 1.00 86.62 168 ASP A N 1
ATOM 1396 C CA . ASP A 1 168 ? 5.760 -2.814 -26.708 1.00 86.62 168 ASP A CA 1
ATOM 1397 C C . ASP A 1 168 ? 4.331 -3.394 -26.833 1.00 86.62 168 ASP A C 1
ATOM 1399 O O . ASP A 1 168 ? 3.666 -3.313 -27.865 1.00 86.62 168 ASP A O 1
ATOM 1403 N N . VAL A 1 169 ? 3.824 -3.997 -25.751 1.00 91.19 169 VAL A N 1
ATOM 1404 C CA . VAL A 1 169 ? 2.460 -4.541 -25.702 1.00 91.19 169 VAL A CA 1
ATOM 1405 C C . VAL A 1 169 ? 1.442 -3.401 -25.600 1.00 91.19 169 VAL A C 1
ATOM 1407 O O . VAL A 1 169 ? 1.450 -2.635 -24.637 1.00 91.19 169 VAL A O 1
ATOM 1410 N N . GLN A 1 170 ? 0.492 -3.319 -26.535 1.00 87.25 170 GLN A N 1
ATOM 1411 C CA . GLN A 1 170 ? -0.531 -2.259 -26.574 1.00 87.25 170 GLN A CA 1
ATOM 1412 C C . GLN A 1 170 ? -1.706 -2.456 -25.587 1.00 87.25 170 GLN A C 1
ATOM 1414 O O . GLN A 1 170 ? -2.856 -2.182 -25.919 1.00 87.25 170 GLN A O 1
ATOM 1419 N N . SER A 1 171 ? -1.446 -2.916 -24.358 1.00 87.62 171 SER A N 1
ATOM 1420 C CA . SER A 1 171 ? -2.478 -3.025 -23.311 1.00 87.62 171 SER A CA 1
ATOM 1421 C C . SER A 1 171 ? -2.497 -1.790 -22.416 1.00 87.62 171 SER A C 1
ATOM 1423 O O . SER A 1 171 ? -1.458 -1.339 -21.935 1.00 87.62 171 SER A O 1
ATOM 1425 N N . THR A 1 172 ? -3.692 -1.255 -22.169 1.00 90.12 172 THR A N 1
ATOM 1426 C CA . THR A 1 172 ? -3.935 -0.153 -21.213 1.00 90.12 172 THR A CA 1
ATOM 1427 C C . THR A 1 172 ? -5.194 -0.374 -20.366 1.00 90.12 172 THR A C 1
ATOM 1429 O O . THR A 1 172 ? -5.655 0.528 -19.663 1.00 90.12 172 THR A O 1
ATOM 1432 N N . HIS A 1 173 ? -5.783 -1.569 -20.442 1.00 92.38 173 HIS A N 1
ATOM 1433 C CA . HIS A 1 173 ? -7.069 -1.878 -19.824 1.00 92.38 173 HIS A CA 1
ATOM 1434 C C . HIS A 1 173 ? -7.015 -1.755 -18.302 1.00 92.38 173 HIS A C 1
ATOM 1436 O O . HIS A 1 173 ? -7.920 -1.177 -17.698 1.00 92.38 173 HIS A O 1
ATOM 1442 N N . ILE A 1 174 ? -5.948 -2.265 -17.683 1.00 93.00 174 ILE A N 1
ATOM 1443 C CA . ILE A 1 174 ? -5.803 -2.259 -16.225 1.00 93.00 174 ILE A CA 1
ATOM 1444 C C . ILE A 1 174 ? -5.581 -0.829 -15.746 1.00 93.00 174 ILE A C 1
ATOM 1446 O O . ILE A 1 174 ? -6.237 -0.388 -14.804 1.00 93.00 174 ILE A O 1
ATOM 1450 N N . TYR A 1 175 ? -4.716 -0.082 -16.430 1.00 88.88 175 TYR A N 1
ATOM 1451 C CA . TYR A 1 175 ? -4.447 1.315 -16.123 1.00 88.88 175 TYR A CA 1
ATOM 1452 C C . TYR A 1 175 ? -5.716 2.181 -16.157 1.00 88.88 175 TYR A C 1
ATOM 1454 O O . TYR A 1 175 ? -5.938 2.964 -15.234 1.00 88.88 175 TYR A O 1
ATOM 1462 N N . TYR A 1 176 ? -6.579 2.017 -17.166 1.00 92.94 176 TYR A N 1
ATOM 1463 C CA . TYR A 1 176 ? -7.828 2.782 -17.259 1.00 92.94 176 TYR A CA 1
ATOM 1464 C C . TYR A 1 176 ? -8.906 2.327 -16.267 1.00 92.94 176 TYR A C 1
ATOM 1466 O O . TYR A 1 176 ? -9.692 3.155 -15.805 1.00 92.94 176 TYR A O 1
ATOM 1474 N N . ALA A 1 177 ? -8.949 1.042 -15.908 1.00 95.06 177 ALA A N 1
ATOM 1475 C CA . ALA A 1 177 ? -9.901 0.526 -14.924 1.00 95.06 177 ALA A CA 1
ATOM 1476 C C . ALA A 1 177 ? -9.496 0.849 -13.474 1.00 95.06 177 ALA A C 1
ATOM 1478 O O . ALA A 1 177 ? -10.360 1.021 -12.609 1.00 95.06 177 ALA A O 1
ATOM 1479 N N . ALA A 1 178 ? -8.194 0.953 -13.198 1.00 93.94 178 ALA A N 1
ATOM 1480 C CA . ALA A 1 178 ? -7.648 1.064 -11.850 1.00 93.94 178 ALA A CA 1
ATOM 1481 C C . ALA A 1 178 ? -8.245 2.199 -10.997 1.00 93.94 178 ALA A C 1
ATOM 1483 O O . ALA A 1 178 ? -8.605 1.915 -9.853 1.00 93.94 178 ALA A O 1
ATOM 1484 N N . PRO A 1 179 ? -8.422 3.445 -11.487 1.00 93.31 179 PRO A N 1
ATOM 1485 C CA . PRO A 1 179 ? -8.997 4.521 -10.678 1.00 93.31 179 PRO A CA 1
ATOM 1486 C C . PRO A 1 179 ? -10.403 4.197 -10.160 1.00 93.31 179 PRO A C 1
ATOM 1488 O O . PRO A 1 179 ? -10.711 4.470 -9.001 1.00 93.31 179 PRO A O 1
ATOM 1491 N N . TYR A 1 180 ? -11.242 3.568 -10.988 1.00 94.69 180 TYR A N 1
ATOM 1492 C CA . TYR A 1 180 ? -12.603 3.179 -10.609 1.00 94.69 180 TYR A CA 1
ATOM 1493 C C . TYR A 1 180 ? -12.600 2.042 -9.589 1.00 94.69 180 TYR A C 1
ATOM 1495 O O . TYR A 1 180 ? -13.367 2.069 -8.626 1.00 94.69 180 TYR A O 1
ATOM 1503 N N . ILE A 1 181 ? -11.703 1.068 -9.761 1.00 96.31 181 ILE A N 1
ATOM 1504 C CA . ILE A 1 181 ? -11.559 -0.043 -8.818 1.00 96.31 181 ILE A CA 1
ATOM 1505 C C . ILE A 1 181 ? -11.038 0.478 -7.473 1.00 96.31 181 ILE A C 1
ATOM 1507 O O . ILE A 1 181 ? -11.630 0.172 -6.441 1.00 96.31 181 ILE A O 1
ATOM 1511 N N . PHE A 1 182 ? -10.003 1.326 -7.456 1.00 94.44 182 PHE A N 1
ATOM 1512 C CA . PHE A 1 182 ? -9.510 1.954 -6.224 1.00 94.44 182 PHE A CA 1
ATOM 1513 C C . PHE A 1 182 ? -10.585 2.781 -5.523 1.00 94.44 182 PHE A C 1
ATOM 1515 O O . PHE A 1 182 ? -10.686 2.734 -4.295 1.00 94.44 182 PHE A O 1
ATOM 1522 N N . HIS A 1 183 ? -11.411 3.501 -6.283 1.00 93.44 183 HIS A N 1
ATOM 1523 C CA . HIS A 1 183 ? -12.547 4.225 -5.728 1.00 93.44 183 HIS A CA 1
ATOM 1524 C C . HIS A 1 183 ? -13.526 3.258 -5.051 1.00 93.44 183 HIS A C 1
ATOM 1526 O O . HIS A 1 183 ? -13.863 3.449 -3.885 1.00 93.44 183 HIS A O 1
ATOM 1532 N N . GLY A 1 184 ? -13.929 2.186 -5.740 1.00 95.62 184 GLY A N 1
ATOM 1533 C CA . GLY A 1 184 ? -14.833 1.173 -5.194 1.00 95.62 184 GLY A CA 1
ATOM 1534 C C . GLY A 1 184 ? -14.291 0.512 -3.924 1.00 95.62 184 GLY A C 1
ATOM 1535 O O . GLY A 1 184 ? -15.007 0.423 -2.927 1.00 95.62 184 GLY A O 1
ATOM 1536 N N . LEU A 1 185 ? -13.010 0.130 -3.920 1.00 95.69 185 LEU A N 1
ATOM 1537 C CA . LEU A 1 185 ? -12.339 -0.427 -2.742 1.00 95.69 185 LEU A CA 1
ATOM 1538 C C . LEU A 1 185 ? -12.335 0.571 -1.571 1.00 95.69 185 LEU A C 1
ATOM 1540 O O . LEU A 1 185 ? -12.619 0.190 -0.438 1.00 95.69 185 LEU A O 1
ATOM 1544 N N . THR A 1 186 ? -12.084 1.855 -1.837 1.00 93.81 186 THR A N 1
ATOM 1545 C CA . THR A 1 186 ? -12.003 2.884 -0.784 1.00 93.81 186 THR A CA 1
ATOM 1546 C C . THR A 1 186 ? -13.376 3.184 -0.193 1.00 93.81 186 THR A C 1
ATOM 1548 O O . THR A 1 186 ? -13.527 3.255 1.028 1.00 93.81 186 THR A O 1
ATOM 1551 N N . THR A 1 187 ? -14.403 3.274 -1.038 1.00 94.44 187 THR A N 1
ATOM 1552 C CA . THR A 1 187 ? -15.794 3.408 -0.592 1.00 94.44 187 THR A CA 1
ATOM 1553 C C . THR A 1 187 ? -16.228 2.195 0.225 1.00 94.44 187 THR A C 1
ATOM 1555 O O . THR A 1 187 ? -16.871 2.346 1.263 1.00 94.44 187 THR A O 1
ATOM 1558 N N . TYR A 1 188 ? -15.837 0.987 -0.186 1.00 95.81 188 TYR A N 1
ATOM 1559 C CA . TYR A 1 188 ? -16.148 -0.224 0.567 1.00 95.81 188 TYR A CA 1
ATOM 1560 C C . TYR A 1 188 ? -15.428 -0.267 1.924 1.00 95.81 188 TYR A C 1
ATOM 1562 O O . TYR A 1 188 ? -16.049 -0.608 2.927 1.00 95.81 188 TYR A O 1
ATOM 1570 N N . SER A 1 189 ? -14.164 0.169 1.997 1.00 95.06 189 SER A N 1
ATOM 1571 C CA . SER A 1 189 ? -13.436 0.347 3.265 1.00 95.06 189 SER A CA 1
ATOM 1572 C C . SER A 1 189 ? -14.194 1.270 4.228 1.00 95.06 189 SER A C 1
ATOM 1574 O O . SER A 1 189 ? -14.450 0.909 5.379 1.00 95.06 189 SER A O 1
ATOM 1576 N N . ALA A 1 190 ? -14.621 2.439 3.739 1.00 93.75 190 ALA A N 1
ATOM 1577 C CA . ALA A 1 190 ? -15.416 3.391 4.512 1.00 93.75 190 ALA A CA 1
ATOM 1578 C C . ALA A 1 190 ? -16.728 2.776 5.019 1.00 93.75 190 ALA A C 1
ATOM 1580 O O . ALA A 1 190 ? -17.074 2.925 6.192 1.00 93.75 190 ALA A O 1
ATOM 1581 N N . LEU A 1 191 ? -17.435 2.048 4.151 1.00 94.75 191 LEU A N 1
ATOM 1582 C CA . LEU A 1 191 ? -18.674 1.365 4.509 1.00 94.75 191 LEU A CA 1
ATOM 1583 C C . LEU A 1 191 ? -18.449 0.338 5.625 1.00 94.75 191 LEU A C 1
ATOM 1585 O O . LEU A 1 191 ? -19.212 0.315 6.587 1.00 94.75 191 LEU A O 1
ATOM 1589 N N . LEU A 1 192 ? -17.393 -0.474 5.537 1.00 95.06 192 LEU A N 1
ATOM 1590 C CA . LEU A 1 192 ? -17.061 -1.464 6.565 1.00 95.06 192 LEU A CA 1
ATOM 1591 C C . LEU A 1 192 ? -16.807 -0.811 7.931 1.00 95.06 192 LEU A C 1
ATOM 1593 O O . LEU A 1 192 ? -17.310 -1.294 8.948 1.00 95.06 192 LEU A O 1
ATOM 1597 N N . VAL A 1 193 ? -16.074 0.306 7.960 1.00 93.44 193 VAL A N 1
ATOM 1598 C CA . VAL A 1 193 ? -15.820 1.074 9.190 1.00 93.44 193 VAL A CA 1
ATOM 1599 C C . VAL A 1 193 ? -17.125 1.623 9.776 1.00 93.44 193 VAL A C 1
ATOM 1601 O O . VAL A 1 193 ? -17.366 1.487 10.977 1.00 93.44 193 VAL A O 1
ATOM 1604 N N . LEU A 1 194 ? -18.001 2.190 8.941 1.00 92.69 194 LEU A N 1
ATOM 1605 C CA . LEU A 1 194 ? -19.293 2.724 9.380 1.00 92.69 194 LEU A CA 1
ATOM 1606 C C . LEU A 1 194 ? -20.223 1.637 9.922 1.00 92.69 194 LEU A C 1
ATOM 1608 O O . LEU A 1 194 ? -20.819 1.813 10.984 1.00 92.69 194 LEU A O 1
ATOM 1612 N N . VAL A 1 195 ? -20.318 0.499 9.231 1.00 93.06 195 VAL A N 1
ATOM 1613 C CA . VAL A 1 195 ? -21.119 -0.651 9.673 1.00 93.06 195 VAL A CA 1
ATOM 1614 C C . VAL A 1 195 ? -20.605 -1.176 11.013 1.00 93.06 195 VAL A C 1
ATOM 1616 O O . VAL A 1 195 ? -21.398 -1.450 11.914 1.00 93.06 195 VAL A O 1
ATOM 1619 N N . GLN A 1 196 ? -19.284 -1.261 11.191 1.00 92.19 196 GLN A N 1
ATOM 1620 C CA . GLN A 1 196 ? -18.697 -1.663 12.466 1.00 92.19 196 GLN A CA 1
ATOM 1621 C C . GLN A 1 196 ? -19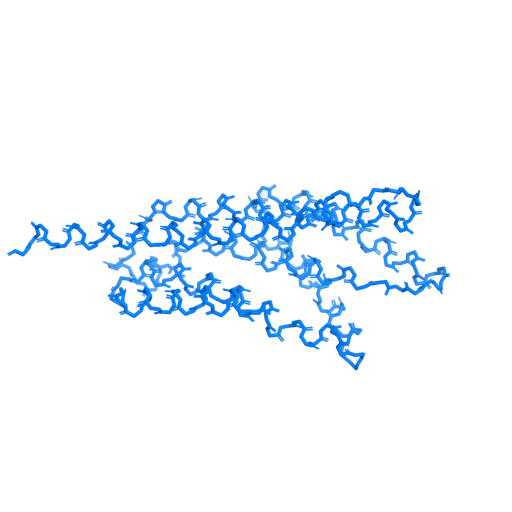.033 -0.669 13.589 1.00 92.19 196 GLN A C 1
ATOM 1623 O O . GLN A 1 196 ? -19.394 -1.097 14.687 1.00 92.19 196 GLN A O 1
ATOM 1628 N N . GLY A 1 197 ? -18.968 0.637 13.316 1.00 89.56 197 GLY A N 1
ATOM 1629 C CA . GLY A 1 197 ? -19.406 1.674 14.251 1.00 89.56 197 GLY A CA 1
ATOM 1630 C C . GLY A 1 197 ? -20.883 1.523 14.633 1.00 89.56 197 GLY A C 1
ATOM 1631 O O . GLY A 1 197 ? -21.224 1.496 15.815 1.00 89.56 197 GLY A O 1
ATOM 1632 N N . TYR A 1 198 ? -21.764 1.322 13.652 1.00 89.44 198 TYR A N 1
ATOM 1633 C CA . TYR A 1 198 ? -23.191 1.088 13.889 1.00 89.44 198 TYR A CA 1
ATOM 1634 C C . TYR A 1 198 ? -23.446 -0.131 14.793 1.00 89.44 198 TYR A C 1
ATOM 1636 O O . TYR A 1 198 ? -24.232 -0.051 15.739 1.00 89.44 198 TYR A O 1
ATOM 1644 N N . ILE A 1 199 ? -22.741 -1.245 14.562 1.00 89.12 199 ILE A N 1
ATOM 1645 C CA . ILE A 1 199 ? -22.833 -2.454 15.399 1.00 89.12 199 ILE A CA 1
ATOM 1646 C C . ILE A 1 199 ? -22.403 -2.176 16.849 1.00 89.12 199 ILE A C 1
ATOM 1648 O O . ILE A 1 199 ? -22.944 -2.775 17.780 1.00 89.12 199 ILE A O 1
ATOM 1652 N N . LEU A 1 200 ? -21.420 -1.301 17.064 1.00 87.44 200 LEU A N 1
ATOM 1653 C CA . LEU A 1 200 ? -20.971 -0.930 18.408 1.00 87.44 200 LEU A CA 1
ATOM 1654 C C . LEU A 1 200 ? -21.991 -0.034 19.122 1.00 87.44 200 LEU A C 1
ATOM 1656 O O . LEU A 1 200 ? -22.283 -0.272 20.294 1.00 87.44 200 LEU A O 1
ATOM 1660 N N . ILE A 1 201 ? -22.576 0.943 18.420 1.00 86.44 201 ILE A N 1
ATOM 1661 C CA . ILE A 1 201 ? -23.632 1.807 18.974 1.00 86.44 201 ILE A CA 1
ATOM 1662 C C . ILE A 1 201 ? -24.848 0.976 19.372 1.00 86.44 201 ILE A C 1
ATOM 1664 O O . ILE A 1 201 ? -25.316 1.096 20.504 1.00 86.44 201 ILE A O 1
ATOM 1668 N N . SER A 1 202 ? -25.330 0.106 18.479 1.00 84.06 202 SER A N 1
ATOM 1669 C CA . SER A 1 202 ? -26.532 -0.691 18.741 1.00 84.06 202 SER A CA 1
ATOM 1670 C C . SER A 1 202 ? -26.363 -1.574 19.977 1.00 84.06 202 SER A C 1
ATOM 1672 O O . SER A 1 202 ? -27.241 -1.611 20.832 1.00 84.06 202 SER A O 1
ATOM 1674 N N . LYS A 1 203 ? -25.193 -2.199 20.161 1.00 81.44 203 LYS A N 1
ATOM 1675 C CA . LYS A 1 203 ? -24.894 -3.013 21.352 1.00 81.44 203 LYS A CA 1
ATOM 1676 C C . LYS A 1 203 ? -24.847 -2.227 22.663 1.00 81.44 203 LYS A C 1
ATOM 1678 O O . LYS A 1 203 ? -25.105 -2.819 23.709 1.00 81.44 203 LYS A O 1
ATOM 1683 N N . ASN A 1 204 ? -24.487 -0.947 22.625 1.00 71.88 204 ASN A N 1
ATOM 1684 C CA . ASN A 1 204 ? -24.413 -0.103 23.819 1.00 71.88 204 ASN A CA 1
ATOM 1685 C C . ASN A 1 204 ? -25.767 0.530 24.162 1.00 71.88 204 ASN A C 1
ATOM 1687 O O . ASN A 1 204 ? -26.059 0.705 25.339 1.00 71.88 204 ASN A O 1
ATOM 1691 N N . TRP A 1 205 ? -26.606 0.810 23.162 1.00 59.50 205 TRP A N 1
ATOM 1692 C CA . TRP A 1 205 ? -27.965 1.320 23.364 1.00 59.50 205 TRP A CA 1
ATOM 1693 C C . TRP A 1 205 ? -28.877 0.329 24.090 1.00 59.50 205 TRP A C 1
ATOM 1695 O O . TRP A 1 205 ? -29.643 0.739 24.946 1.00 59.50 205 TRP A O 1
ATOM 1705 N N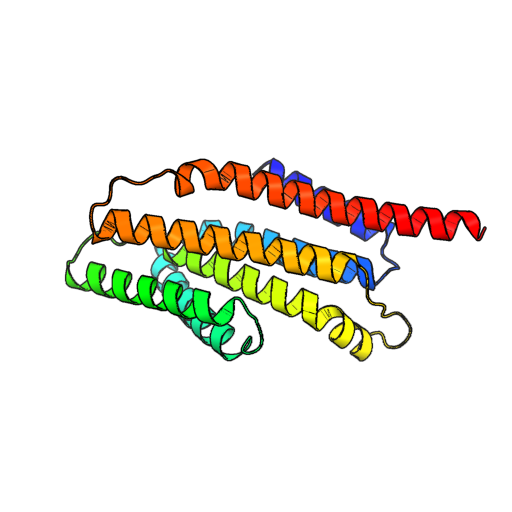 . PHE A 1 206 ? -28.757 -0.974 23.823 1.00 52.09 206 PHE A N 1
ATOM 1706 C CA . PHE A 1 206 ? -29.548 -1.997 24.527 1.00 52.09 206 PHE A CA 1
ATOM 1707 C C . PHE A 1 206 ? -29.051 -2.318 25.952 1.00 52.09 206 PHE A C 1
ATOM 1709 O O . PHE A 1 206 ? -29.579 -3.227 26.588 1.00 52.09 206 PHE A O 1
ATOM 1716 N N . LYS A 1 207 ? -28.010 -1.631 26.443 1.00 49.97 207 LYS A N 1
ATOM 1717 C CA . LYS A 1 207 ? -27.462 -1.806 27.801 1.00 49.97 207 LYS A CA 1
ATOM 1718 C C . LYS A 1 207 ? -27.747 -0.626 28.740 1.00 49.97 207 LYS A C 1
ATOM 1720 O O . LYS A 1 207 ? -27.335 -0.701 29.897 1.00 49.97 207 LYS A O 1
ATOM 1725 N N . ALA A 1 208 ? -28.375 0.437 28.241 1.00 44.62 208 ALA A N 1
ATOM 1726 C CA . ALA A 1 208 ? -28.840 1.587 29.018 1.00 44.62 208 ALA A CA 1
ATOM 1727 C C . ALA A 1 208 ? -30.337 1.440 29.311 1.00 44.62 208 ALA A C 1
ATOM 1729 O O . ALA A 1 208 ? -30.747 1.874 30.408 1.00 44.62 208 ALA A O 1
#

Mean predicted aligned error: 4.6 Å

Organism: NCBI:txid1129793

Solvent-accessible surface area (backbone atoms only — not comparable to full-atom values): 11476 Å² total; per-residue (Å²): 111,71,64,60,52,50,52,51,50,49,47,50,53,52,35,62,77,37,66,85,41,62,52,62,35,51,53,43,50,52,54,48,50,52,52,50,50,54,64,65,46,49,64,46,61,71,31,77,91,40,31,65,62,51,44,54,52,35,54,52,49,37,54,51,46,56,62,70,46,63,87,44,85,64,35,65,65,44,51,55,53,52,51,50,49,52,55,49,52,52,48,26,63,75,70,70,46,89,74,71,77,59,55,57,51,51,39,54,37,42,51,38,53,50,48,35,50,47,43,68,44,38,51,60,54,34,41,71,79,36,70,90,67,51,57,88,54,76,63,40,58,53,50,36,55,50,37,50,54,53,41,50,52,44,50,50,41,52,50,47,48,48,39,31,74,75,69,68,40,94,65,55,67,60,64,70,47,42,65,59,51,54,49,52,54,50,54,49,52,52,48,55,54,51,53,53,51,50,57,52,52,56,64,51,62,79,73,112

pLDDT: mean 91.05, std 7.19, range [44.62, 97.0]

Radius of gyration: 19.02 Å; Cα contacts (8 Å, |Δi|>4): 155; chains: 1; bounding box: 51×32×56 Å

Sequence (208 aa):
MLFEKIYLALLGFVAVLFIRDINLVSIIVISATANLSSELLYPLVISEHFQLTLKVLTYLAACYSLYKVSEDSMRWPTVVVVAGCLATEIYWYVSKQAAPMIFWYVLLLTINLWVRHFLFARVFLMAKYFPSQYRSLNLDHSLYQLVFFYILLHQLILIEYILRRVFDVQSTHIYYAAPYIFHGLTTYSALLVLVQGYILISKNWFKA

Secondary structure (DSSP, 8-state):
-HHHHHHHHHHHHHHHHTTT-HHHHHHHHHHHHHHHHHHHHHHHHH-HHHHHHHHHHHHHHHHHHHHH-TT-TTHHHHHHHHHHHHHHHHHHHHTT----STHHHHHHHHHHHHHHHHHHHHHHHHHHH-TTT----HHHHHHHHHHHHHHHHHHHHHHHHHHHHHS-----HHHHHHHHHHHHHHHHHHHHHHHHHHHHHHHHHTT-